Protein AF-A0A6B9TCD6-F1 (afdb_monomer_lite)

Foldseek 3Di:
DQDLVLQQVLLVVLPFWKWFWKAFPPPRDIDIDTDQDQQAQNQLVVLVVVLVLVVVLVVVDDAKDDDPPDPFKIWGQKKKKKDFFDVVVDPLLLQLLQDDCDDDPPDPRHHPLVVLLVVLVCVLQNDKWWKKAWWAALVLRIIIIIIIGGPGIFMWGWDQDPLGIFTHGDDQVSCVSQLNHPVLVVCCVVPVLVSLCPGNRHNGHDMDMTGFDPQDADRPHRGSSCVSCVLSNHRLCPVPVVLSVPDSGLNPRPDSSSSRSSSRSSSCVVNVHDRIDTDPVVCVVSVVDPDPPPPPPPPVPPSIDTDDMDTVVVVVVVVVVVVVVVCVVVVPDDPPPDDDDDDDD

Sequence (345 aa):
MKNRRHQQRFLDWMRDEQMIVFQDKKTGEKVYSPVCRRGNRQYAMKKARQRDLFLEAFRTKELDRQIGNNPNIRETCALLITVTFDKKKYTMEEAWGMLSSTEIASSDLKTGVLNNLTANLRDIFGPLCKITVKEAQEDGYPAPHLIVLLDNPTTVKLHRGKGGQSWRIFDPHTLRRIGKDPALRRLSRIRHIDAISMNPIWKYGFIDVQGVVKGCRFKNRKDAVSYAYKYLTKSLTDDHCRELEDLDSISECRTKSLRISLWGHLCNKSYGLRDITYGRKVKEFLSMLPAENMDGENTMESRWTFMRTIPSFVYEKIVMWNARKMLRPFRSRPETSDANPSPAF

pLDDT: mean 88.46, std 12.22, range [39.56, 97.75]

Secondary structure (DSSP, 8-state):
---HHHHHHHHHHHH--EEEEEEETTT--EEEEE---TTSHHHHHHHHHHHHHHHHHHHHS--EEE-TT-TTEEEEEEEEEEE---TTT--HHHHHHTT-SSPPTT------HHHHHHHHHHHHHSSEEEEEE--B-TTS-B--EEEEEEEEEEEEEEEEETTEEEEEE--HHHHHHTT-SHHHHHHHHH-HHHHHHT-SS--SS-EEEEE--TT--BTTBSSHHHHHTTTTTS-TTTTTHHHHHT-S-GGG---HHHHHHHHHHHHHHHTT--SEE--HHHHHHTT-SPP-----------SEEEEEEEEHHHHHHHHHHHHHHHHGGGS------PPPPPPP-

Radius of gyration: 27.16 Å; chains: 1; bounding box: 58×68×106 Å

Structure (mmCIF, N/CA/C/O backbone):
data_AF-A0A6B9TCD6-F1
#
_entry.id   AF-A0A6B9TCD6-F1
#
loop_
_atom_site.group_PDB
_atom_site.id
_atom_site.type_symbol
_atom_site.label_atom_id
_atom_site.label_alt_id
_atom_site.label_comp_id
_atom_site.label_asym_id
_atom_site.label_entity_id
_atom_site.label_seq_id
_atom_site.pdbx_PDB_ins_code
_atom_site.Cartn_x
_atom_site.Cartn_y
_atom_site.Cartn_z
_atom_site.occupancy
_atom_site.B_iso_or_equiv
_atom_site.auth_seq_id
_atom_site.auth_comp_id
_atom_site.auth_asym_id
_atom_site.auth_atom_id
_atom_site.pdbx_PDB_model_num
ATOM 1 N N . MET A 1 1 ? -20.614 1.688 -3.165 1.00 76.56 1 MET A N 1
ATOM 2 C CA . MET A 1 1 ? -19.621 2.482 -2.401 1.00 76.56 1 MET A CA 1
ATOM 3 C C . MET A 1 1 ? -19.885 3.986 -2.443 1.00 76.56 1 MET A C 1
ATOM 5 O O . MET A 1 1 ? -19.721 4.640 -1.419 1.00 76.56 1 MET A O 1
ATOM 9 N N . LYS A 1 2 ? -20.368 4.552 -3.559 1.00 77.44 2 LYS A N 1
ATOM 10 C CA . LYS A 1 2 ? -20.834 5.961 -3.596 1.00 77.44 2 LYS A CA 1
ATOM 11 C C . LYS A 1 2 ? -22.167 6.228 -2.876 1.00 77.44 2 LYS A C 1
ATOM 13 O O . LYS A 1 2 ? -22.535 7.375 -2.674 1.00 77.44 2 LYS A O 1
ATOM 18 N N . ASN A 1 3 ? -22.884 5.178 -2.475 1.00 85.50 3 ASN A N 1
ATOM 19 C CA . ASN A 1 3 ? -24.132 5.293 -1.726 1.00 85.50 3 ASN A CA 1
ATOM 20 C C . ASN A 1 3 ? -23.900 5.980 -0.364 1.00 85.50 3 ASN A C 1
ATOM 22 O O . ASN A 1 3 ? -23.137 5.470 0.461 1.00 85.50 3 ASN A O 1
ATOM 26 N N . ARG A 1 4 ? -24.592 7.103 -0.128 1.00 86.56 4 ARG A N 1
ATOM 27 C CA . ARG A 1 4 ? -24.461 7.916 1.093 1.00 86.56 4 ARG A CA 1
ATOM 28 C C . ARG A 1 4 ? -24.784 7.127 2.361 1.00 86.56 4 ARG A C 1
ATOM 30 O O . ARG A 1 4 ? -24.026 7.194 3.315 1.00 86.56 4 ARG A O 1
ATOM 37 N N . ARG A 1 5 ? -25.826 6.288 2.354 1.00 87.94 5 ARG A N 1
ATOM 38 C CA . ARG A 1 5 ? -26.205 5.459 3.514 1.00 87.94 5 ARG A CA 1
ATOM 39 C C . ARG A 1 5 ? -25.105 4.470 3.906 1.00 87.94 5 ARG A C 1
ATOM 41 O O . ARG A 1 5 ? -24.895 4.222 5.089 1.00 87.94 5 ARG A O 1
ATOM 48 N N . HIS A 1 6 ? -24.398 3.900 2.927 1.00 88.81 6 HIS A N 1
ATOM 49 C CA . HIS A 1 6 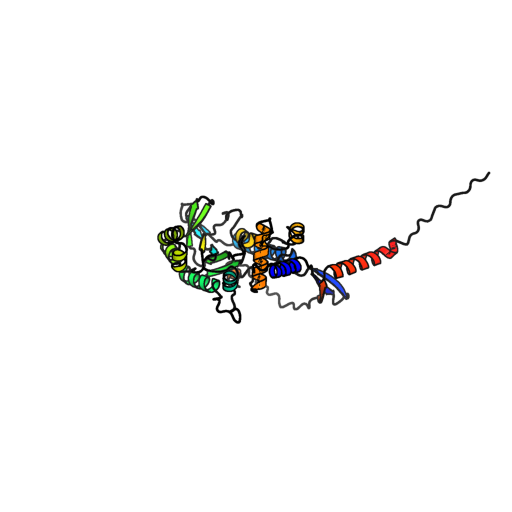? -23.266 3.002 3.196 1.00 88.81 6 HIS A CA 1
ATOM 50 C C . HIS A 1 6 ? -22.082 3.746 3.817 1.00 88.81 6 HIS A C 1
ATOM 52 O O . HIS A 1 6 ? -21.472 3.254 4.762 1.00 88.81 6 HIS A O 1
ATOM 58 N N . GLN A 1 7 ? -21.785 4.946 3.312 1.00 91.62 7 GLN A N 1
ATOM 59 C CA . GLN A 1 7 ? -20.744 5.804 3.880 1.00 91.62 7 GLN A CA 1
ATOM 60 C C . GLN A 1 7 ? -21.107 6.255 5.295 1.00 91.62 7 GLN A C 1
ATOM 62 O O . GLN A 1 7 ? -20.276 6.112 6.185 1.00 91.62 7 GLN A O 1
ATOM 67 N N . GLN A 1 8 ? -22.350 6.685 5.524 1.00 90.44 8 GLN A N 1
ATOM 68 C CA . GLN A 1 8 ? -22.840 7.085 6.841 1.00 90.44 8 GLN A CA 1
ATOM 69 C C . GLN A 1 8 ? -22.665 5.964 7.866 1.00 90.44 8 GLN A C 1
ATOM 71 O O . GLN A 1 8 ? -22.033 6.164 8.893 1.00 90.44 8 GLN A O 1
ATOM 76 N N . ARG A 1 9 ? -23.105 4.741 7.539 1.00 90.06 9 ARG A N 1
ATOM 77 C CA . ARG A 1 9 ? -22.919 3.570 8.415 1.00 90.06 9 ARG A CA 1
ATOM 78 C C . ARG A 1 9 ? -21.455 3.322 8.774 1.00 90.06 9 ARG A C 1
ATOM 80 O O . ARG A 1 9 ? -21.158 2.856 9.870 1.00 90.06 9 ARG A O 1
ATOM 87 N N . PHE A 1 10 ? -20.538 3.582 7.846 1.00 90.62 10 PHE A N 1
ATOM 88 C CA . PHE A 1 10 ? -19.110 3.470 8.115 1.00 90.62 10 PHE A CA 1
ATOM 89 C C . PHE A 1 10 ? -18.592 4.603 9.005 1.00 90.62 10 PHE A C 1
ATOM 91 O O . PHE A 1 10 ? -17.805 4.323 9.905 1.00 90.62 10 PHE A O 1
ATOM 98 N N . LEU A 1 11 ? -19.035 5.842 8.788 1.00 90.25 11 LEU A N 1
ATOM 99 C CA . LEU A 1 11 ? -18.683 6.986 9.632 1.00 90.25 11 LEU A CA 1
ATOM 100 C C . LEU A 1 11 ? -19.215 6.804 11.061 1.00 90.25 11 LEU A C 1
ATOM 102 O O . LEU A 1 11 ? -18.453 6.950 12.011 1.00 90.25 11 LEU A O 1
ATOM 106 N N . ASP A 1 12 ? -20.461 6.361 11.220 1.00 88.56 12 ASP A N 1
ATOM 107 C CA . ASP A 1 12 ? -21.045 6.032 12.525 1.00 88.56 12 ASP A CA 1
ATOM 108 C C . ASP A 1 12 ? -20.246 4.918 13.220 1.00 88.56 12 ASP A C 1
ATOM 110 O O . ASP A 1 12 ? -19.895 5.026 14.393 1.00 88.56 12 ASP A O 1
ATOM 114 N N . TRP A 1 13 ? -19.860 3.875 12.474 1.00 87.00 13 TRP A N 1
ATOM 115 C CA . TRP A 1 13 ? -18.997 2.808 12.989 1.00 87.00 13 TRP A CA 1
ATOM 116 C C . TRP A 1 13 ? -17.604 3.306 13.412 1.00 87.00 13 TRP A C 1
ATOM 118 O O . TRP A 1 13 ? -17.028 2.779 14.366 1.00 87.00 13 TRP A O 1
ATOM 128 N N . MET A 1 14 ? -17.044 4.293 12.706 1.00 85.00 14 MET A N 1
ATOM 129 C CA . MET A 1 14 ? -15.764 4.914 13.059 1.00 85.00 14 MET A CA 1
ATOM 130 C C . MET A 1 14 ? -15.859 5.719 14.361 1.00 85.00 14 MET A C 1
ATOM 132 O O . MET A 1 14 ? -14.909 5.688 15.142 1.00 85.00 14 MET A O 1
ATOM 136 N N . ARG A 1 15 ? -16.991 6.399 14.592 1.00 82.56 15 ARG A N 1
ATOM 137 C CA . ARG A 1 15 ? -17.260 7.235 15.777 1.00 82.56 15 ARG A CA 1
ATOM 138 C C . ARG A 1 15 ? -17.589 6.421 17.033 1.00 82.56 15 ARG A C 1
ATOM 140 O O . ARG A 1 15 ? -17.242 6.836 18.130 1.00 82.56 15 ARG A O 1
ATOM 147 N N . ASP A 1 16 ? -18.243 5.268 16.891 1.00 84.06 16 ASP A N 1
ATOM 148 C CA . ASP A 1 16 ? -18.684 4.445 18.028 1.00 84.06 16 ASP A CA 1
ATOM 149 C C . ASP A 1 16 ? -17.505 3.792 18.761 1.00 84.06 16 ASP A C 1
ATOM 151 O O . ASP A 1 16 ? -17.149 2.672 18.423 1.00 84.06 16 ASP A O 1
ATOM 155 N N . GLU A 1 17 ? -16.846 4.431 19.726 1.00 83.06 17 GLU A N 1
ATOM 156 C CA . GLU A 1 17 ? -15.747 3.807 20.478 1.00 83.06 17 GLU A CA 1
ATOM 157 C C . GLU A 1 17 ? -16.196 2.640 21.375 1.00 83.06 17 GLU A C 1
ATOM 159 O O . GLU A 1 17 ? -17.211 2.688 22.070 1.00 83.06 17 GLU A O 1
ATOM 164 N N . GLN A 1 18 ? -15.396 1.569 21.391 1.00 89.25 18 GLN A N 1
ATOM 165 C CA . GLN A 1 18 ? -15.683 0.342 22.135 1.00 89.25 18 GLN A CA 1
ATOM 166 C C . GLN A 1 18 ? -14.486 -0.071 22.991 1.00 89.25 18 GLN A C 1
ATOM 168 O O . GLN A 1 18 ? -13.332 0.048 22.570 1.00 89.25 18 GLN A O 1
ATOM 173 N N . MET A 1 19 ? -14.774 -0.629 24.166 1.00 91.06 19 MET A N 1
ATOM 174 C CA . MET A 1 19 ? -13.804 -1.060 25.168 1.00 91.06 19 MET A CA 1
ATOM 175 C C . MET A 1 19 ? -13.905 -2.568 25.399 1.00 91.06 19 MET A C 1
ATOM 177 O O . MET A 1 19 ? -14.988 -3.117 25.588 1.00 91.06 19 MET A O 1
ATOM 181 N N . ILE A 1 20 ? -12.766 -3.247 25.418 1.00 92.69 20 ILE A N 1
ATOM 182 C CA . ILE A 1 20 ? -12.625 -4.634 25.850 1.00 92.69 20 ILE A CA 1
ATOM 183 C C . ILE A 1 20 ? -12.428 -4.650 27.359 1.00 92.69 20 ILE A C 1
ATOM 185 O O . ILE A 1 20 ? -11.579 -3.926 27.879 1.00 92.69 20 ILE A O 1
ATOM 189 N N . VAL A 1 21 ? -13.189 -5.497 28.045 1.00 94.88 21 VAL A N 1
ATOM 190 C CA . VAL A 1 21 ? -13.056 -5.733 29.481 1.00 94.88 21 VAL A CA 1
ATOM 191 C C . VAL A 1 21 ? -12.284 -7.026 29.696 1.00 94.88 21 VAL A C 1
ATOM 193 O O . VAL A 1 21 ? -12.733 -8.098 29.280 1.00 94.88 21 VAL A O 1
ATOM 196 N N . PHE A 1 22 ? -11.149 -6.925 30.377 1.00 94.75 22 PHE A N 1
ATOM 197 C CA . PHE A 1 22 ? -10.405 -8.068 30.888 1.00 94.75 22 PHE A CA 1
ATOM 198 C C . PHE A 1 22 ? -10.548 -8.140 32.401 1.00 94.75 22 PHE A C 1
ATOM 200 O O . PHE A 1 22 ? -10.654 -7.108 33.063 1.00 94.75 22 PHE A O 1
ATOM 207 N N . GLN A 1 23 ? -10.538 -9.353 32.939 1.00 95.62 23 GLN A N 1
ATOM 208 C CA . GLN A 1 23 ? -10.516 -9.594 34.374 1.00 95.62 23 GLN A CA 1
ATOM 209 C C . GLN A 1 23 ? -9.270 -10.389 34.756 1.00 95.62 23 GLN A C 1
ATOM 211 O O . GLN A 1 23 ? -8.921 -11.361 34.085 1.00 95.62 23 GLN A O 1
ATOM 216 N N . ASP A 1 24 ? -8.595 -9.958 35.814 1.00 93.81 24 ASP A N 1
ATOM 217 C CA . ASP A 1 24 ? -7.486 -10.681 36.422 1.00 93.81 24 ASP A CA 1
ATOM 218 C C . ASP A 1 24 ? -8.021 -11.951 37.095 1.00 93.81 24 ASP A C 1
ATOM 220 O O . ASP A 1 24 ? -8.918 -11.878 37.939 1.00 93.81 24 ASP A O 1
ATOM 224 N N . LYS A 1 25 ? -7.473 -13.117 36.738 1.00 92.62 25 LYS A N 1
ATOM 225 C CA . LYS A 1 25 ? -7.887 -14.406 37.312 1.00 92.62 25 LYS A CA 1
ATOM 226 C C . LYS A 1 25 ? -7.623 -14.516 38.820 1.00 92.62 25 LYS A C 1
ATOM 228 O O . LYS A 1 25 ? -8.325 -15.262 39.491 1.00 92.62 25 LYS A O 1
ATOM 233 N N . LYS A 1 26 ? -6.607 -13.823 39.346 1.00 91.88 26 LYS A N 1
ATOM 234 C CA . LYS A 1 26 ? -6.187 -13.899 40.754 1.00 91.88 26 LYS A CA 1
ATOM 235 C C . LYS A 1 26 ? -6.876 -12.851 41.617 1.00 91.88 26 LYS A C 1
ATOM 237 O O . LYS A 1 26 ? -7.373 -13.177 42.687 1.00 91.88 26 LYS A O 1
ATOM 242 N N . THR A 1 27 ? -6.881 -11.595 41.178 1.00 93.19 27 THR A N 1
ATOM 243 C CA . THR A 1 27 ? -7.401 -10.481 41.995 1.00 93.19 27 THR A CA 1
ATOM 244 C C . THR A 1 27 ? -8.871 -10.175 41.718 1.00 93.19 27 THR A C 1
ATOM 246 O O . THR A 1 27 ? -9.512 -9.472 42.496 1.00 93.19 27 THR A O 1
ATOM 249 N N . GLY A 1 28 ? -9.411 -10.651 40.591 1.00 91.06 28 GLY A N 1
ATOM 250 C CA . GLY A 1 28 ? -10.737 -10.273 40.110 1.00 91.06 28 GLY A CA 1
ATOM 251 C C . GLY A 1 28 ? -10.822 -8.833 39.587 1.00 91.06 28 GLY A C 1
ATOM 252 O O . GLY A 1 28 ? -11.913 -8.405 39.192 1.00 91.06 28 GLY A O 1
ATOM 253 N N . GLU A 1 29 ? -9.707 -8.093 39.561 1.00 92.25 29 GLU A N 1
ATOM 254 C CA . GLU A 1 29 ? -9.631 -6.716 39.071 1.00 92.25 29 GLU A CA 1
ATOM 255 C C . GLU A 1 29 ? -9.988 -6.642 37.585 1.00 92.25 29 GLU A C 1
ATOM 257 O O . GLU A 1 29 ? -9.611 -7.506 36.793 1.00 92.25 29 GLU A O 1
ATOM 262 N N . LYS A 1 30 ? -10.722 -5.596 37.193 1.00 93.00 30 LYS A N 1
ATOM 263 C CA . LYS A 1 30 ? -11.129 -5.375 35.804 1.00 93.00 30 LYS A CA 1
ATOM 264 C C . LYS A 1 30 ? -10.304 -4.265 35.176 1.00 93.00 30 LYS A C 1
ATOM 266 O O . LYS A 1 30 ? -10.301 -3.147 35.684 1.00 93.00 30 LYS A O 1
ATOM 271 N N . VAL A 1 31 ? -9.710 -4.550 34.022 1.00 92.81 31 VAL A N 1
ATOM 272 C CA . VAL A 1 31 ? -9.022 -3.559 33.189 1.00 92.81 31 VAL A CA 1
ATOM 273 C C . VAL A 1 31 ? -9.745 -3.383 31.862 1.00 92.81 31 VAL A C 1
ATOM 275 O O . VAL A 1 31 ? -10.346 -4.314 31.320 1.00 92.81 31 VAL A O 1
ATOM 278 N N . TYR A 1 32 ? -9.692 -2.161 31.342 1.00 92.19 32 TYR A N 1
ATOM 279 C CA . TYR A 1 32 ? -10.407 -1.754 30.141 1.00 92.19 32 TYR A CA 1
ATOM 280 C C . TYR A 1 32 ? -9.398 -1.333 29.081 1.00 92.19 32 TYR A C 1
ATOM 282 O O . TYR A 1 32 ? -8.486 -0.556 29.356 1.00 92.19 32 TYR A O 1
ATOM 290 N N . SER A 1 33 ? -9.556 -1.843 27.865 1.00 89.56 33 SER A N 1
ATOM 291 C CA . SER A 1 33 ? -8.667 -1.526 26.749 1.00 89.56 33 SER A CA 1
ATOM 292 C C . SER A 1 33 ? -9.481 -1.177 25.508 1.00 89.56 33 SER A C 1
ATOM 294 O O . SER A 1 33 ? -10.371 -1.950 25.153 1.00 89.56 33 SER A O 1
ATOM 296 N N . PRO A 1 34 ? -9.212 -0.059 24.816 1.00 87.31 34 PRO A N 1
ATOM 297 C CA . PRO A 1 34 ? -9.937 0.262 23.593 1.00 87.31 34 PRO A CA 1
ATOM 298 C C . PRO A 1 34 ? -9.749 -0.816 22.519 1.00 87.31 34 PRO A C 1
ATOM 300 O O . PRO A 1 34 ? -8.637 -1.305 22.288 1.00 87.31 34 PRO A O 1
ATOM 303 N N . VAL A 1 35 ? -10.828 -1.175 21.821 1.00 87.25 35 VAL A N 1
ATOM 304 C CA . VAL A 1 35 ? -10.779 -2.165 20.736 1.00 87.25 35 VAL A CA 1
ATOM 305 C C . VAL A 1 35 ? -9.883 -1.637 19.611 1.00 87.25 35 VAL A C 1
ATOM 307 O O . VAL A 1 35 ? -10.058 -0.523 19.127 1.00 87.25 35 VAL A O 1
ATOM 310 N N . CYS A 1 36 ? -8.942 -2.449 19.125 1.00 84.56 36 CYS A N 1
ATOM 311 C CA . CYS A 1 36 ? -8.137 -2.108 17.950 1.00 84.56 36 CYS A CA 1
ATOM 312 C C . CYS A 1 36 ? -8.990 -2.217 16.674 1.00 84.56 36 CYS A C 1
ATOM 314 O O . CYS A 1 36 ? -9.249 -3.323 16.194 1.00 84.56 36 CYS A O 1
ATOM 316 N N . ARG A 1 37 ? -9.425 -1.083 16.109 1.00 86.00 37 ARG A N 1
ATOM 317 C CA . ARG A 1 37 ? -10.286 -1.035 14.914 1.00 86.00 37 ARG A CA 1
ATOM 318 C C . ARG A 1 37 ? -9.663 -0.181 13.827 1.00 86.00 37 ARG A C 1
ATOM 320 O O . ARG A 1 37 ? -8.983 0.796 14.100 1.00 86.00 37 ARG A O 1
ATOM 327 N N . ARG A 1 38 ? -9.892 -0.558 12.570 1.00 83.94 38 ARG A N 1
ATOM 328 C CA . ARG A 1 38 ? -9.328 0.144 11.407 1.00 83.94 38 ARG A CA 1
ATOM 329 C C . ARG A 1 38 ? -9.596 1.644 11.503 1.00 83.94 38 ARG A C 1
ATOM 331 O O . ARG A 1 38 ? -10.734 2.036 11.704 1.00 83.94 38 ARG A O 1
ATOM 338 N N . GLY A 1 39 ? -8.538 2.434 11.355 1.00 81.19 39 GLY A N 1
ATOM 339 C CA . GLY A 1 39 ? -8.596 3.891 11.392 1.00 81.19 39 GLY A CA 1
ATOM 340 C C . GLY A 1 39 ? -8.574 4.527 12.787 1.00 81.19 39 GLY A C 1
ATOM 341 O O . GLY A 1 39 ? -8.417 5.738 12.847 1.00 81.19 39 GLY A O 1
ATOM 342 N N . ASN A 1 40 ? -8.662 3.774 13.890 1.00 86.44 40 ASN A N 1
ATOM 343 C CA . ASN A 1 40 ? -8.483 4.349 15.230 1.00 86.44 40 ASN A CA 1
ATOM 344 C C . ASN A 1 40 ? -7.010 4.395 15.668 1.00 86.44 40 ASN A C 1
ATOM 346 O O . ASN A 1 40 ? -6.126 3.809 15.027 1.00 86.44 40 ASN A O 1
ATOM 350 N N . ARG A 1 41 ? -6.742 5.053 16.800 1.00 86.12 41 ARG A N 1
ATOM 351 C CA . ARG A 1 41 ? -5.390 5.221 17.349 1.00 86.12 41 ARG A CA 1
ATOM 352 C C . ARG A 1 41 ? -4.645 3.905 17.545 1.00 86.12 41 ARG A C 1
ATOM 354 O O . ARG A 1 41 ? -3.495 3.772 17.130 1.00 86.12 41 ARG A O 1
ATOM 361 N N . GLN A 1 42 ? -5.279 2.910 18.165 1.00 87.94 42 GLN A N 1
ATOM 362 C CA . GLN A 1 42 ? -4.645 1.626 18.484 1.00 87.94 42 GLN A CA 1
ATOM 363 C C . GLN A 1 42 ? -4.239 0.895 17.201 1.00 87.94 42 GLN A C 1
ATOM 365 O O . GLN A 1 42 ? -3.175 0.271 17.138 1.00 87.94 42 GLN A O 1
ATOM 370 N N . TYR A 1 43 ? -5.064 0.996 16.157 1.00 89.88 43 TYR A N 1
ATOM 371 C CA . TYR A 1 43 ? -4.739 0.492 14.831 1.00 89.88 43 TYR A CA 1
ATOM 372 C C . TYR A 1 43 ? -3.565 1.244 14.206 1.00 89.88 43 TYR A C 1
ATOM 374 O O . TYR A 1 43 ? -2.589 0.607 13.803 1.00 89.88 43 TYR A O 1
ATOM 382 N N . ALA A 1 44 ? -3.616 2.578 14.185 1.00 89.31 44 ALA A N 1
ATOM 383 C CA . ALA A 1 44 ? -2.554 3.421 13.645 1.00 89.31 44 ALA A CA 1
ATOM 384 C C . ALA A 1 44 ? -1.203 3.148 14.332 1.00 89.31 44 ALA A C 1
ATOM 386 O O . ALA A 1 44 ? -0.199 2.935 13.653 1.00 89.31 44 ALA A O 1
ATOM 387 N N . MET A 1 45 ? -1.183 3.020 15.663 1.00 89.81 45 MET A N 1
ATOM 388 C CA . MET A 1 45 ? 0.009 2.655 16.440 1.00 89.81 45 MET A CA 1
ATOM 389 C C . MET A 1 45 ? 0.526 1.251 16.104 1.00 89.81 45 MET A C 1
ATOM 391 O O . MET A 1 45 ? 1.735 1.040 15.994 1.00 89.81 45 MET A O 1
ATOM 395 N N . LYS A 1 46 ? -0.362 0.264 15.920 1.00 90.56 46 LYS A N 1
ATOM 396 C CA . LYS A 1 46 ? 0.036 -1.085 15.479 1.00 90.56 46 LYS A CA 1
ATOM 397 C C . LYS A 1 46 ? 0.670 -1.043 14.085 1.00 90.56 46 LYS A C 1
ATOM 399 O O . LYS A 1 46 ? 1.656 -1.739 13.844 1.00 90.56 46 LYS A O 1
ATOM 404 N N . LYS A 1 47 ? 0.139 -0.217 13.180 1.00 91.50 47 LYS A N 1
ATOM 405 C CA . LYS A 1 47 ? 0.699 -0.017 11.836 1.00 91.50 47 LYS A CA 1
ATOM 406 C C . LYS A 1 47 ? 2.005 0.766 11.841 1.00 91.50 47 LYS A C 1
ATOM 408 O O . LYS A 1 47 ? 2.893 0.415 11.072 1.00 91.50 47 LYS A O 1
ATOM 413 N N . ALA A 1 48 ? 2.152 1.753 12.720 1.00 91.38 48 ALA A N 1
ATOM 414 C CA . ALA A 1 48 ? 3.402 2.477 12.918 1.00 91.38 48 ALA A CA 1
ATOM 415 C C . ALA A 1 48 ? 4.509 1.533 13.404 1.00 91.38 48 ALA A C 1
ATOM 417 O O . ALA A 1 48 ? 5.533 1.431 12.743 1.00 91.38 48 ALA A O 1
ATOM 418 N N . ARG A 1 49 ? 4.251 0.723 14.443 1.00 91.88 49 ARG A N 1
ATOM 419 C CA . ARG A 1 49 ? 5.203 -0.304 14.909 1.00 91.88 49 ARG A CA 1
ATOM 420 C C . ARG A 1 49 ? 5.597 -1.281 13.802 1.00 91.88 49 ARG A C 1
ATOM 422 O O . ARG A 1 49 ? 6.771 -1.576 13.624 1.00 91.88 49 ARG A O 1
ATOM 429 N N . GLN A 1 50 ? 4.623 -1.755 13.022 1.00 91.25 50 GLN A N 1
ATOM 430 C CA . GLN A 1 50 ? 4.883 -2.626 11.873 1.00 91.25 50 GLN A CA 1
ATOM 431 C C . GLN A 1 50 ? 5.772 -1.947 10.818 1.00 91.25 50 GLN A C 1
ATOM 433 O O . GLN A 1 50 ? 6.715 -2.568 10.338 1.00 91.25 50 GLN A O 1
ATOM 438 N N . ARG A 1 51 ? 5.493 -0.685 10.470 1.00 92.75 51 ARG A N 1
ATOM 439 C CA . ARG A 1 51 ? 6.322 0.120 9.560 1.00 92.75 51 ARG A CA 1
ATOM 440 C C . ARG A 1 51 ? 7.743 0.270 10.094 1.00 92.75 51 ARG A C 1
ATOM 442 O O . ARG A 1 51 ? 8.678 0.099 9.325 1.00 92.75 51 ARG A O 1
ATOM 449 N N . ASP A 1 52 ? 7.896 0.594 11.372 1.00 92.38 52 ASP A N 1
ATOM 450 C CA . ASP A 1 52 ? 9.198 0.878 11.977 1.00 92.38 52 ASP A CA 1
ATOM 451 C C . ASP A 1 52 ? 10.082 -0.373 12.003 1.00 92.38 52 ASP A C 1
ATOM 453 O O . ASP A 1 52 ? 11.246 -0.295 11.624 1.00 92.38 52 ASP A O 1
ATOM 457 N N . LEU A 1 53 ? 9.502 -1.545 12.291 1.00 91.12 53 LEU A N 1
ATOM 458 C CA . LEU A 1 53 ? 10.191 -2.834 12.150 1.00 91.12 53 LEU A CA 1
ATOM 459 C C . LEU A 1 53 ? 10.674 -3.081 10.714 1.00 91.12 53 LEU A C 1
ATOM 461 O O . LEU A 1 53 ? 11.797 -3.532 10.506 1.00 91.12 53 LEU A O 1
ATOM 465 N N . PHE A 1 54 ? 9.844 -2.777 9.710 1.00 91.00 54 PHE A N 1
ATOM 466 C CA . PHE A 1 54 ? 10.259 -2.895 8.312 1.00 91.00 54 PHE A CA 1
ATOM 467 C C . PHE A 1 54 ? 11.349 -1.902 7.941 1.00 91.00 54 PHE A C 1
ATOM 469 O O . PHE A 1 54 ? 12.283 -2.272 7.244 1.00 91.00 54 PHE A O 1
ATOM 476 N N . LEU A 1 55 ? 11.228 -0.649 8.373 1.00 91.62 55 LEU A N 1
ATOM 477 C CA . LEU A 1 55 ? 12.227 0.378 8.105 1.00 91.62 55 LEU A CA 1
ATOM 478 C C . LEU A 1 55 ? 13.584 -0.021 8.664 1.00 91.62 55 LEU A C 1
ATOM 480 O O . LEU A 1 55 ? 14.584 0.134 7.969 1.00 91.62 55 LEU A O 1
ATOM 484 N N . GLU A 1 56 ? 13.608 -0.557 9.879 1.00 92.00 56 GLU A N 1
ATOM 485 C CA . GLU A 1 56 ? 14.843 -1.014 10.497 1.00 92.00 56 GLU A CA 1
ATOM 486 C C . GLU A 1 56 ? 15.460 -2.176 9.716 1.00 92.00 56 GLU A C 1
ATOM 488 O O . GLU A 1 56 ? 16.613 -2.103 9.302 1.00 92.00 56 GLU A O 1
ATOM 493 N N . ALA A 1 57 ? 14.660 -3.180 9.361 1.00 91.06 57 ALA A N 1
ATOM 494 C CA . ALA A 1 57 ? 15.139 -4.307 8.567 1.00 91.06 57 ALA A CA 1
ATOM 495 C C . ALA A 1 57 ? 15.604 -3.905 7.146 1.00 91.06 57 ALA A C 1
ATOM 497 O O . ALA A 1 57 ? 16.579 -4.432 6.615 1.00 91.06 57 ALA A O 1
ATOM 498 N N . PHE A 1 58 ? 14.947 -2.921 6.522 1.00 91.06 58 PHE A N 1
ATOM 499 C CA . PHE A 1 58 ? 15.387 -2.336 5.249 1.00 91.06 58 PHE A CA 1
ATOM 500 C C . PHE A 1 58 ? 16.709 -1.564 5.382 1.00 91.06 58 PHE A C 1
ATOM 502 O O . PHE A 1 58 ? 17.481 -1.487 4.424 1.00 91.06 58 PHE A O 1
ATOM 509 N N . ARG A 1 59 ? 16.966 -0.945 6.540 1.00 88.50 59 ARG A N 1
ATOM 510 C CA . ARG A 1 59 ? 18.209 -0.207 6.802 1.00 88.50 59 ARG A CA 1
ATOM 511 C C . ARG A 1 59 ? 19.386 -1.135 7.036 1.00 88.50 59 ARG A C 1
ATOM 513 O O . ARG A 1 59 ? 20.476 -0.794 6.584 1.00 88.50 59 ARG A O 1
ATOM 520 N N . THR A 1 60 ? 19.186 -2.274 7.684 1.00 89.56 60 THR A N 1
ATOM 521 C CA . THR A 1 60 ? 20.268 -3.227 7.963 1.00 89.56 60 THR A CA 1
ATOM 522 C C . THR A 1 60 ? 20.646 -4.053 6.735 1.00 89.56 60 THR A C 1
ATOM 524 O O . THR A 1 60 ? 21.819 -4.349 6.536 1.00 89.56 60 THR A O 1
ATOM 527 N N . LYS A 1 61 ? 19.688 -4.368 5.853 1.00 91.00 61 LYS A N 1
ATOM 528 C CA . LYS A 1 61 ? 19.954 -5.130 4.624 1.00 91.00 61 LYS A CA 1
ATOM 529 C C . LYS A 1 61 ? 20.674 -4.286 3.562 1.00 91.00 61 LYS A C 1
ATOM 531 O O . LYS A 1 61 ? 20.313 -3.129 3.314 1.00 91.00 61 LYS A O 1
ATOM 536 N N . GLU A 1 62 ? 21.658 -4.867 2.882 1.00 91.94 62 GLU A N 1
ATOM 537 C CA . GLU A 1 62 ? 22.181 -4.321 1.627 1.00 91.94 62 GLU A CA 1
ATOM 538 C C . GLU A 1 62 ? 21.165 -4.597 0.510 1.00 91.94 62 GLU A C 1
ATOM 540 O O . GLU A 1 62 ? 20.920 -5.743 0.142 1.00 91.94 62 GLU A O 1
ATOM 545 N N . LEU A 1 63 ? 20.498 -3.542 0.036 1.00 93.19 63 LEU A N 1
ATOM 546 C CA . LEU A 1 63 ? 19.424 -3.643 -0.960 1.00 93.19 63 LEU A CA 1
ATOM 547 C C . LEU A 1 63 ? 19.795 -3.026 -2.300 1.00 93.19 63 LEU A C 1
ATOM 549 O O . LEU A 1 63 ? 19.059 -3.204 -3.266 1.00 93.19 63 LEU A O 1
ATOM 553 N N . ASP A 1 64 ? 20.888 -2.277 -2.365 1.00 95.50 64 ASP A N 1
ATOM 554 C CA . ASP A 1 64 ? 21.326 -1.630 -3.584 1.00 95.50 64 ASP A CA 1
ATOM 555 C C . ASP A 1 64 ? 22.823 -1.331 -3.550 1.00 95.50 64 ASP A C 1
ATOM 557 O O . ASP A 1 64 ? 23.381 -1.020 -2.498 1.00 95.50 64 ASP A O 1
ATOM 561 N N . ARG A 1 65 ? 23.451 -1.378 -4.724 1.00 94.94 65 ARG A N 1
ATOM 562 C CA . ARG A 1 65 ? 24.878 -1.108 -4.914 1.00 94.94 65 ARG A CA 1
ATOM 563 C C . ARG A 1 65 ? 25.113 -0.274 -6.162 1.00 94.94 65 ARG A C 1
ATOM 565 O O . ARG A 1 65 ? 24.350 -0.336 -7.127 1.00 94.94 65 ARG A O 1
ATOM 572 N N . GLN A 1 66 ? 26.160 0.539 -6.142 1.00 93.31 66 GLN A N 1
ATOM 573 C CA . GLN A 1 66 ? 26.556 1.322 -7.308 1.00 93.31 66 GLN A CA 1
ATOM 574 C C . GLN A 1 66 ? 27.225 0.425 -8.354 1.00 93.31 66 GLN A C 1
ATOM 576 O O . GLN A 1 66 ? 27.982 -0.474 -7.999 1.00 93.31 66 GLN A O 1
ATOM 581 N N . ILE A 1 67 ? 26.959 0.684 -9.637 1.00 92.69 67 ILE A N 1
ATOM 582 C CA . ILE A 1 67 ? 27.631 -0.014 -10.739 1.00 92.69 67 ILE A CA 1
ATOM 583 C C . ILE A 1 67 ? 28.760 0.874 -11.267 1.00 92.69 67 ILE A C 1
ATOM 585 O O . ILE A 1 67 ? 28.512 1.918 -11.879 1.00 92.69 67 ILE A O 1
ATOM 589 N N . GLY A 1 68 ? 30.003 0.452 -11.029 1.00 89.44 68 GLY A N 1
ATOM 590 C CA . GLY A 1 68 ? 31.200 1.199 -11.416 1.00 89.44 68 GLY A CA 1
ATOM 591 C C . GLY A 1 68 ? 31.224 2.620 -10.841 1.00 89.44 68 GLY A C 1
ATOM 592 O O . GLY A 1 68 ? 30.691 2.892 -9.766 1.00 89.44 68 GLY A O 1
ATOM 593 N N . ASN A 1 69 ? 31.799 3.561 -11.589 1.00 89.31 69 ASN A N 1
ATOM 594 C CA . ASN A 1 69 ? 31.982 4.944 -11.130 1.00 89.31 69 ASN A CA 1
ATOM 595 C C . ASN A 1 69 ? 30.796 5.873 -11.449 1.00 89.31 69 ASN A C 1
ATOM 597 O O . ASN A 1 69 ? 30.877 7.070 -11.185 1.00 89.31 69 ASN A O 1
ATOM 601 N N . ASN A 1 70 ? 29.696 5.367 -12.023 1.00 90.62 70 ASN A N 1
ATOM 602 C CA . ASN A 1 70 ? 28.556 6.208 -12.389 1.00 90.62 70 ASN A CA 1
ATOM 603 C C . ASN A 1 70 ? 27.528 6.281 -11.246 1.00 90.62 70 ASN A C 1
ATOM 605 O O . ASN A 1 70 ? 26.752 5.338 -11.070 1.00 90.62 70 ASN A O 1
ATOM 609 N N . PRO A 1 71 ? 27.410 7.414 -10.527 1.00 88.88 71 PRO A N 1
ATOM 610 C CA . PRO A 1 71 ? 26.474 7.534 -9.411 1.00 88.88 71 PRO A CA 1
ATOM 611 C C . PRO A 1 71 ? 25.007 7.514 -9.856 1.00 88.88 71 PRO A C 1
ATOM 613 O O . PRO A 1 71 ? 24.119 7.402 -9.019 1.00 88.88 71 PRO A O 1
ATOM 616 N N . ASN A 1 72 ? 24.723 7.629 -11.159 1.00 94.50 72 ASN A N 1
ATOM 617 C CA . ASN A 1 72 ? 23.368 7.607 -11.704 1.00 94.50 72 ASN A CA 1
ATOM 618 C C . ASN A 1 72 ? 22.894 6.202 -12.089 1.00 94.50 72 ASN A C 1
ATOM 620 O O . ASN A 1 72 ? 21.778 6.083 -12.594 1.00 94.50 72 ASN A O 1
ATOM 624 N N . ILE A 1 73 ? 23.712 5.162 -11.906 1.00 96.19 73 ILE A N 1
ATOM 625 C CA . ILE A 1 73 ? 23.358 3.776 -12.220 1.00 96.19 73 ILE A CA 1
ATOM 626 C C . ILE A 1 73 ? 23.616 2.912 -10.987 1.00 96.19 73 ILE A C 1
ATOM 628 O O . ILE A 1 73 ? 24.702 2.929 -10.408 1.00 96.19 73 ILE A O 1
ATOM 632 N N . ARG A 1 74 ? 22.598 2.159 -10.579 1.00 97.00 74 ARG A N 1
ATOM 633 C CA . ARG A 1 74 ? 22.666 1.258 -9.428 1.00 97.00 74 ARG A CA 1
ATOM 634 C C . ARG A 1 74 ? 21.997 -0.063 -9.754 1.00 97.00 74 ARG A C 1
ATOM 636 O O . ARG A 1 74 ? 21.096 -0.127 -10.586 1.00 97.00 74 ARG A O 1
ATOM 643 N N . GLU A 1 75 ? 22.419 -1.102 -9.069 1.00 97.31 75 GLU A N 1
ATOM 644 C CA . GLU A 1 75 ? 21.674 -2.344 -8.935 1.00 97.31 75 GLU A CA 1
ATOM 645 C C . GLU A 1 75 ? 20.838 -2.274 -7.667 1.00 97.31 75 GLU A C 1
ATOM 647 O O . GLU A 1 75 ? 21.309 -1.766 -6.653 1.00 97.31 75 GLU A O 1
ATOM 652 N N . THR A 1 76 ? 19.596 -2.751 -7.720 1.00 97.38 76 THR A N 1
ATOM 653 C CA . THR A 1 76 ? 18.718 -2.819 -6.548 1.00 97.38 76 THR A CA 1
ATOM 654 C C . THR A 1 76 ? 17.958 -4.135 -6.498 1.00 97.38 76 THR A C 1
ATOM 656 O O . THR A 1 76 ? 17.437 -4.605 -7.511 1.00 97.38 76 THR A O 1
ATOM 659 N N . CYS A 1 77 ? 17.857 -4.696 -5.299 1.00 97.19 77 CYS A N 1
ATOM 660 C CA . CYS A 1 77 ? 17.026 -5.846 -4.962 1.00 97.19 77 CYS A CA 1
ATOM 661 C C . CYS A 1 77 ? 15.620 -5.426 -4.509 1.00 97.19 77 CYS A C 1
ATOM 663 O O . CYS A 1 77 ? 14.859 -6.258 -4.029 1.00 97.19 77 CYS A O 1
ATOM 665 N N . ALA A 1 78 ? 15.253 -4.146 -4.607 1.00 97.56 78 ALA A N 1
ATOM 666 C CA . ALA A 1 78 ? 13.962 -3.657 -4.143 1.00 97.56 78 ALA A CA 1
ATOM 667 C C . ALA A 1 78 ? 13.290 -2.738 -5.172 1.00 97.56 78 ALA A C 1
ATOM 669 O O . ALA A 1 78 ? 13.856 -1.753 -5.645 1.00 97.56 78 ALA A O 1
ATOM 670 N N . LEU A 1 79 ? 12.030 -3.034 -5.489 1.00 97.75 79 LEU A N 1
ATOM 671 C CA . LEU A 1 79 ? 11.186 -2.243 -6.382 1.00 97.75 79 LEU A CA 1
ATOM 672 C C . LEU A 1 79 ? 9.933 -1.769 -5.649 1.00 97.75 79 LEU A C 1
ATOM 674 O O . LEU A 1 79 ? 9.271 -2.545 -4.966 1.00 97.75 79 LEU A O 1
ATOM 678 N N . LEU A 1 80 ? 9.559 -0.507 -5.847 1.00 97.56 80 LEU A N 1
ATOM 679 C CA . LEU A 1 80 ? 8.239 0.006 -5.504 1.00 97.56 80 LEU A CA 1
ATOM 680 C C . LEU A 1 80 ? 7.380 0.029 -6.769 1.00 97.56 80 LEU A C 1
ATOM 682 O O . LEU A 1 80 ? 7.636 0.795 -7.702 1.00 97.56 80 LEU A O 1
ATOM 686 N N . ILE A 1 81 ? 6.338 -0.793 -6.776 1.00 97.75 81 ILE A N 1
ATOM 687 C CA . ILE A 1 81 ? 5.358 -0.883 -7.851 1.00 97.75 81 ILE A CA 1
ATOM 688 C C . ILE A 1 81 ? 4.047 -0.277 -7.366 1.00 97.75 81 ILE A C 1
ATOM 690 O O . ILE A 1 81 ? 3.537 -0.642 -6.313 1.00 97.75 81 ILE A O 1
ATOM 694 N N . THR A 1 82 ? 3.480 0.651 -8.126 1.00 97.00 82 THR A N 1
ATOM 695 C CA . THR A 1 82 ? 2.127 1.167 -7.886 1.00 97.00 82 THR A CA 1
ATOM 696 C C . THR A 1 82 ? 1.244 0.781 -9.051 1.00 97.00 82 THR A C 1
ATOM 698 O O . THR A 1 82 ? 1.609 1.039 -10.194 1.00 97.00 82 THR A O 1
ATOM 701 N N . VAL A 1 83 ? 0.084 0.197 -8.775 1.00 97.56 83 VAL A N 1
ATOM 702 C CA . VAL A 1 83 ? -0.918 -0.087 -9.804 1.00 97.56 83 VAL A CA 1
ATOM 703 C C . VAL A 1 83 ? -2.185 0.715 -9.562 1.00 97.56 83 VAL A C 1
ATOM 705 O O . VAL A 1 83 ? -2.520 1.038 -8.427 1.00 97.56 83 VAL A O 1
ATOM 708 N N . THR A 1 84 ? -2.883 1.055 -10.636 1.00 97.31 84 THR A N 1
ATOM 709 C CA . THR A 1 84 ? -4.189 1.712 -10.607 1.00 97.31 84 THR A CA 1
ATOM 710 C C . THR A 1 84 ? -5.141 0.992 -11.549 1.00 97.31 84 THR A C 1
ATOM 712 O O . THR A 1 84 ? -4.722 0.181 -12.380 1.00 97.31 84 THR A O 1
ATOM 715 N N . PHE A 1 85 ? -6.419 1.336 -11.452 1.00 97.38 85 PHE A N 1
ATOM 716 C CA . PHE A 1 85 ? -7.453 0.872 -12.367 1.00 97.38 85 PHE A CA 1
ATOM 717 C C . PHE A 1 85 ? -7.851 1.993 -13.319 1.00 97.38 85 PHE A C 1
ATOM 719 O O . PHE A 1 85 ? -7.777 3.175 -12.967 1.00 97.38 85 PHE A O 1
ATOM 726 N N . ASP A 1 86 ? -8.214 1.620 -14.538 1.00 96.12 86 ASP A N 1
ATOM 727 C CA . ASP A 1 86 ? -8.767 2.549 -15.506 1.00 96.12 86 ASP A CA 1
ATOM 728 C C . ASP A 1 86 ? -10.232 2.842 -15.188 1.00 96.12 86 ASP A C 1
ATOM 730 O O . ASP A 1 86 ? -11.061 1.938 -15.119 1.00 96.12 86 ASP A O 1
ATOM 734 N N . LYS A 1 87 ? -10.534 4.127 -15.000 1.00 95.06 87 LYS A N 1
ATOM 735 C CA . LYS A 1 87 ? -11.839 4.607 -14.525 1.00 95.06 87 LYS A CA 1
ATOM 736 C C . LYS A 1 87 ? -12.909 4.604 -15.617 1.00 95.06 87 LYS A C 1
ATOM 738 O O . LYS A 1 87 ? -14.074 4.828 -15.309 1.00 95.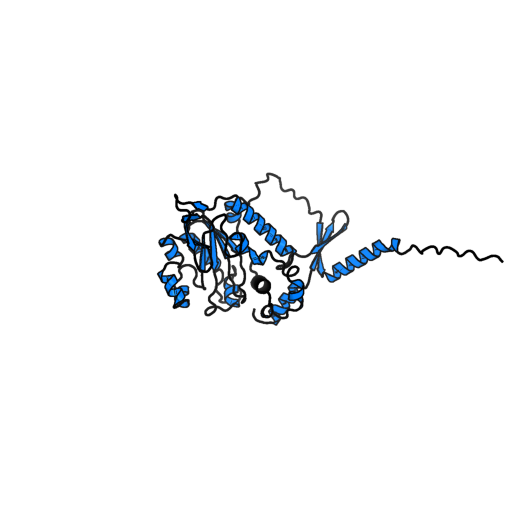06 87 LYS A O 1
ATOM 743 N N . LYS A 1 88 ? -12.518 4.412 -16.884 1.00 94.06 88 LYS A N 1
ATOM 744 C CA . LYS A 1 88 ? -13.457 4.239 -18.001 1.00 94.06 88 LYS A CA 1
ATOM 745 C C . LYS A 1 88 ? -13.861 2.778 -18.163 1.00 94.06 88 LYS A C 1
ATOM 747 O O . LYS A 1 88 ? -14.966 2.510 -18.611 1.00 94.06 88 LYS A O 1
ATOM 752 N N . LYS A 1 89 ? -12.963 1.855 -17.810 1.00 93.56 89 LYS A N 1
ATOM 753 C CA . LYS A 1 89 ? -13.181 0.413 -17.931 1.00 93.56 89 LYS A CA 1
ATOM 754 C C . LYS A 1 89 ? -13.816 -0.224 -16.698 1.00 93.56 89 LYS A C 1
ATOM 756 O O . LYS A 1 89 ? -14.573 -1.172 -16.857 1.00 93.56 89 LYS A O 1
ATOM 761 N N . TYR A 1 90 ? -13.487 0.255 -15.502 1.00 95.38 90 TYR A N 1
ATOM 762 C CA . TYR A 1 90 ? -13.975 -0.326 -14.253 1.00 95.38 90 TYR A CA 1
ATOM 763 C C . TYR A 1 90 ? -14.582 0.745 -13.365 1.00 95.38 90 TYR A C 1
ATOM 765 O O . TYR A 1 90 ? -14.022 1.831 -13.207 1.00 95.38 90 TYR A O 1
ATOM 773 N N . THR A 1 91 ? -15.687 0.397 -12.723 1.00 95.50 91 THR A N 1
ATOM 774 C CA . THR A 1 91 ? -16.222 1.129 -11.581 1.00 95.50 91 THR A CA 1
ATOM 775 C C . THR A 1 91 ? -15.294 0.997 -10.370 1.00 95.50 91 THR A C 1
ATOM 777 O O . THR A 1 91 ? -14.417 0.129 -10.295 1.00 95.50 91 THR A O 1
ATOM 780 N N . MET A 1 92 ? -15.486 1.870 -9.381 1.00 95.62 92 MET A N 1
ATOM 781 C CA . MET A 1 92 ? -14.722 1.830 -8.133 1.00 95.62 92 MET A CA 1
ATOM 782 C C . MET A 1 92 ? -14.970 0.519 -7.375 1.00 95.62 92 MET A C 1
ATOM 784 O O . MET A 1 92 ? -14.040 -0.071 -6.830 1.00 95.62 92 MET A O 1
ATOM 788 N N . GLU A 1 93 ? -16.219 0.064 -7.364 1.00 94.56 93 GLU A N 1
ATOM 789 C CA . GLU A 1 93 ? -16.673 -1.194 -6.786 1.00 94.56 93 GLU A CA 1
ATOM 790 C C . GLU A 1 93 ? -15.963 -2.397 -7.420 1.00 94.56 93 GLU A C 1
ATOM 792 O O . GLU A 1 93 ? -15.371 -3.211 -6.709 1.00 94.56 93 GLU A O 1
ATOM 797 N N . GLU A 1 94 ? -15.961 -2.481 -8.751 1.00 95.81 94 GLU A N 1
ATOM 798 C CA . GLU A 1 94 ? -15.261 -3.543 -9.477 1.00 95.81 94 GLU A CA 1
ATOM 799 C C . GLU A 1 94 ? -13.763 -3.499 -9.184 1.00 95.81 94 GLU A C 1
ATOM 801 O O . GLU A 1 94 ? -13.182 -4.505 -8.786 1.00 95.81 94 GLU A O 1
ATOM 806 N N . ALA A 1 95 ? -13.136 -2.324 -9.279 1.00 97.12 95 ALA A N 1
ATOM 807 C CA . ALA A 1 95 ? -11.707 -2.167 -9.031 1.00 97.12 95 ALA A CA 1
ATOM 808 C C . ALA A 1 95 ? -11.290 -2.673 -7.637 1.00 97.12 95 ALA A C 1
ATOM 810 O O . ALA A 1 95 ? -10.254 -3.326 -7.500 1.00 97.12 95 ALA A O 1
ATOM 811 N N . TRP A 1 96 ? -12.089 -2.410 -6.598 1.00 96.69 96 TRP A N 1
ATOM 812 C CA . TRP A 1 96 ? -11.833 -2.932 -5.253 1.00 96.69 96 TRP A CA 1
ATOM 813 C C . TRP A 1 96 ? -12.134 -4.426 -5.120 1.00 96.69 96 TRP A C 1
ATOM 815 O O . TRP A 1 96 ? -11.336 -5.143 -4.510 1.00 96.69 96 TRP A O 1
ATOM 825 N N . GLY A 1 97 ? -13.226 -4.913 -5.713 1.00 95.62 97 GLY A N 1
ATOM 826 C CA . GLY A 1 97 ? -13.574 -6.334 -5.693 1.00 95.62 97 GLY A CA 1
ATOM 827 C C . GLY A 1 97 ? -12.524 -7.209 -6.383 1.00 95.62 97 GLY A C 1
ATOM 828 O O . GLY A 1 97 ? -12.147 -8.253 -5.851 1.00 95.62 97 GLY A O 1
ATOM 829 N N . MET A 1 98 ? -11.927 -6.732 -7.482 1.00 96.56 98 MET A N 1
ATOM 830 C CA . MET A 1 98 ? -10.834 -7.422 -8.181 1.00 96.56 98 MET A CA 1
ATOM 831 C C . MET A 1 98 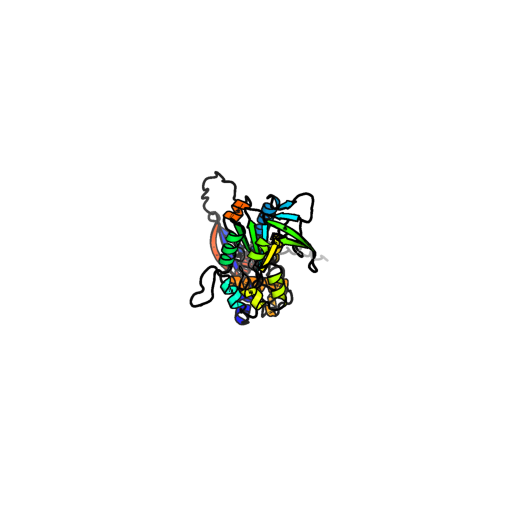? -9.592 -7.640 -7.298 1.00 96.56 98 MET A C 1
ATOM 833 O O . MET A 1 98 ? -8.815 -8.572 -7.524 1.00 96.56 98 MET A O 1
ATOM 837 N N . LEU A 1 99 ? -9.390 -6.800 -6.273 1.00 96.69 99 LEU A N 1
ATOM 838 C CA . LEU A 1 99 ? -8.291 -6.926 -5.308 1.00 96.69 99 LEU A CA 1
ATOM 839 C C . LEU A 1 99 ? -8.547 -7.967 -4.216 1.00 96.69 99 LEU A C 1
ATOM 841 O O . LEU A 1 99 ? -7.636 -8.215 -3.410 1.00 96.69 99 LEU A O 1
ATOM 845 N N . SER A 1 100 ? -9.746 -8.549 -4.153 1.00 94.00 100 SER A N 1
ATOM 846 C CA . SER A 1 100 ? -10.028 -9.696 -3.295 1.00 94.00 100 SER A CA 1
ATOM 847 C C . SER A 1 100 ? -9.154 -10.881 -3.691 1.00 94.00 100 SER A C 1
ATOM 849 O O . SER A 1 100 ? -8.862 -11.088 -4.865 1.00 94.00 100 SER A O 1
ATOM 851 N N . SER A 1 101 ? -8.682 -11.638 -2.704 1.00 87.81 101 SER A N 1
ATOM 852 C CA . SER A 1 101 ? -7.987 -12.908 -2.950 1.00 87.81 101 SER A CA 1
ATOM 853 C C . SER A 1 101 ? -8.945 -14.086 -3.082 1.00 87.81 101 SER A C 1
ATOM 855 O O . SER A 1 101 ? -8.518 -15.147 -3.518 1.00 87.81 101 SER A O 1
ATOM 857 N N . THR A 1 102 ? -10.194 -13.908 -2.659 1.00 87.50 102 THR A N 1
ATOM 858 C CA . THR A 1 102 ? -11.256 -14.912 -2.699 1.00 87.50 102 THR A CA 1
ATOM 859 C C . THR A 1 102 ? -12.352 -14.442 -3.636 1.00 87.50 102 THR A C 1
ATOM 861 O O . THR A 1 102 ? -12.620 -13.239 -3.723 1.00 87.50 102 THR A O 1
ATOM 864 N N . GLU A 1 103 ? -12.993 -15.390 -4.306 1.00 89.31 103 GLU A N 1
ATOM 865 C CA . GLU A 1 103 ? -14.166 -15.118 -5.128 1.00 89.31 103 GLU A CA 1
ATOM 866 C C . GLU A 1 103 ? -15.275 -14.474 -4.293 1.00 89.31 103 GLU A C 1
ATOM 868 O O . GLU A 1 103 ? -15.420 -14.734 -3.094 1.00 89.31 103 GLU A O 1
ATOM 873 N N . ILE A 1 104 ? -16.015 -13.570 -4.926 1.00 88.75 104 ILE A N 1
ATOM 874 C CA . ILE A 1 104 ? -17.165 -12.912 -4.318 1.00 88.75 104 ILE A CA 1
ATOM 875 C C . ILE A 1 104 ? -18.381 -13.712 -4.766 1.00 88.75 104 ILE A C 1
ATOM 877 O O . ILE A 1 104 ? -18.647 -13.800 -5.962 1.00 88.75 104 ILE A O 1
ATOM 881 N N . ALA A 1 105 ? -19.089 -14.314 -3.810 1.00 87.19 105 ALA A N 1
ATOM 882 C CA . ALA A 1 105 ? -20.257 -15.134 -4.103 1.00 87.19 105 ALA A CA 1
ATOM 883 C C . ALA A 1 105 ? -21.270 -14.357 -4.958 1.00 87.19 105 ALA A C 1
ATOM 885 O O . ALA A 1 105 ? -21.536 -13.180 -4.698 1.00 87.19 105 ALA A O 1
ATOM 886 N N . SER A 1 106 ? -21.822 -15.030 -5.968 1.00 86.81 106 SER A N 1
ATOM 887 C CA . SER A 1 106 ? -22.815 -14.463 -6.889 1.00 86.81 106 SER A CA 1
ATOM 888 C C . SER A 1 106 ? -22.313 -13.257 -7.698 1.00 86.81 106 SER A C 1
ATOM 890 O O . SER A 1 106 ? -23.094 -12.367 -8.032 1.00 86.81 106 SER A O 1
ATOM 892 N N . SER A 1 107 ? -21.012 -13.199 -8.000 1.00 88.62 107 SER A N 1
ATOM 893 C CA . SER A 1 107 ? -20.416 -12.162 -8.842 1.00 88.62 107 SER A CA 1
ATOM 894 C C . SER A 1 107 ? -19.469 -12.760 -9.880 1.00 88.62 107 SER A C 1
ATOM 896 O O . SER A 1 107 ? -18.537 -13.474 -9.526 1.00 88.62 107 SER A O 1
ATOM 898 N N . ASP A 1 108 ? -19.634 -12.364 -11.144 1.00 89.00 108 ASP A N 1
ATOM 899 C CA . ASP A 1 108 ? -18.725 -12.725 -12.248 1.00 89.00 108 ASP A CA 1
ATOM 900 C C . ASP A 1 108 ? -17.416 -11.910 -12.240 1.00 89.00 108 ASP A C 1
ATOM 902 O O . ASP A 1 108 ? -16.609 -11.944 -13.175 1.00 89.00 108 ASP A O 1
ATOM 906 N N . LEU A 1 109 ? -17.195 -11.113 -11.191 1.00 92.31 109 LEU A N 1
ATOM 907 C CA . LEU A 1 109 ? -16.042 -10.240 -11.092 1.00 92.31 109 LEU A CA 1
ATOM 908 C C . LEU A 1 109 ? -14.761 -11.055 -10.907 1.00 92.31 109 LEU A C 1
ATOM 910 O O . LEU A 1 109 ? -14.558 -11.733 -9.900 1.00 92.31 109 LEU A O 1
ATOM 914 N N . LYS A 1 110 ? -13.822 -10.895 -11.840 1.00 92.00 110 LYS A N 1
ATOM 915 C CA . LYS A 1 110 ? -12.498 -11.514 -11.744 1.00 92.00 110 LYS A CA 1
ATOM 916 C C . LYS A 1 110 ? -11.737 -11.030 -10.506 1.00 92.00 110 LYS A C 1
ATOM 918 O O . LYS A 1 110 ? -11.318 -9.877 -10.442 1.00 92.00 110 LYS A O 1
ATOM 923 N N . THR A 1 111 ? -11.462 -11.932 -9.570 1.00 94.56 111 THR A N 1
ATOM 924 C CA . THR A 1 111 ? -10.674 -11.645 -8.360 1.00 94.56 111 THR A CA 1
ATOM 925 C C . THR A 1 111 ? -9.201 -12.054 -8.521 1.00 94.56 111 THR A C 1
ATOM 927 O O . THR A 1 111 ? -8.761 -12.517 -9.577 1.00 94.56 111 THR A O 1
ATOM 930 N N . GLY A 1 112 ? -8.376 -11.810 -7.501 1.00 93.25 112 GLY A N 1
ATOM 931 C CA . GLY A 1 112 ? -6.993 -12.284 -7.449 1.00 93.25 112 GLY A CA 1
ATOM 932 C C . GLY A 1 112 ? -6.025 -11.559 -8.388 1.00 93.25 112 GLY A C 1
ATOM 933 O O . GLY A 1 112 ? -4.923 -12.052 -8.639 1.00 93.25 112 GLY A O 1
ATOM 934 N N . VAL A 1 113 ? -6.367 -10.370 -8.898 1.00 96.31 113 VAL A N 1
ATOM 935 C CA . VAL A 1 113 ? -5.566 -9.706 -9.948 1.00 96.31 113 VAL A CA 1
ATOM 936 C C . VAL A 1 113 ? -4.138 -9.355 -9.509 1.00 96.31 113 VAL A C 1
ATOM 938 O O . VAL A 1 113 ? -3.217 -9.371 -10.325 1.00 96.31 113 VAL A O 1
ATOM 941 N N . LEU A 1 114 ? -3.915 -9.107 -8.213 1.00 96.31 114 LEU A N 1
ATOM 942 C CA . LEU A 1 114 ? -2.572 -8.889 -7.662 1.00 96.31 114 LEU A CA 1
ATOM 943 C C . LEU A 1 114 ? -1.736 -10.172 -7.585 1.00 96.31 114 LEU A C 1
ATOM 945 O O . LEU A 1 114 ? -0.506 -10.095 -7.599 1.00 96.31 114 LEU A O 1
ATOM 949 N N . ASN A 1 115 ? -2.370 -11.342 -7.485 1.00 94.25 115 ASN A N 1
ATOM 950 C CA . ASN A 1 115 ? -1.666 -12.622 -7.535 1.00 94.25 115 ASN A CA 1
ATOM 951 C C . ASN A 1 115 ? -1.185 -12.894 -8.960 1.00 94.25 115 ASN A C 1
ATOM 953 O O . ASN A 1 115 ? -0.010 -13.204 -9.130 1.00 94.25 115 ASN A O 1
ATOM 957 N N . ASN A 1 116 ? -2.024 -12.619 -9.964 1.00 95.69 116 ASN A N 1
ATOM 958 C CA . ASN A 1 116 ? -1.639 -12.684 -11.378 1.00 95.69 116 ASN A CA 1
ATOM 959 C C . ASN A 1 116 ? -0.464 -11.748 -11.691 1.00 95.69 116 ASN A C 1
ATOM 961 O O . ASN A 1 116 ? 0.530 -12.175 -12.269 1.00 95.69 116 ASN A O 1
ATOM 965 N N . LEU A 1 117 ? -0.519 -10.494 -11.221 1.00 97.31 117 LEU A N 1
ATOM 966 C CA . LEU A 1 117 ? 0.612 -9.568 -11.342 1.00 97.31 117 LEU A CA 1
ATOM 967 C C . LEU A 1 117 ? 1.889 -10.143 -10.710 1.00 97.31 117 LEU A C 1
ATOM 969 O O . LEU A 1 117 ? 2.974 -9.990 -11.251 1.00 97.31 117 LEU A O 1
ATOM 973 N N . THR A 1 118 ? 1.769 -10.812 -9.564 1.00 96.12 118 THR A N 1
ATOM 974 C CA . THR A 1 118 ? 2.929 -11.378 -8.858 1.00 96.12 118 THR A CA 1
ATOM 975 C C . THR A 1 118 ? 3.515 -12.588 -9.567 1.00 96.12 118 THR A C 1
ATOM 977 O O . THR A 1 118 ? 4.732 -12.734 -9.557 1.00 96.12 118 THR A O 1
ATOM 980 N N . ALA A 1 119 ? 2.680 -13.435 -10.171 1.00 96.56 119 ALA A N 1
ATOM 981 C CA . ALA A 1 119 ? 3.138 -14.532 -11.016 1.00 96.56 119 ALA A CA 1
ATOM 982 C C . ALA A 1 119 ? 3.940 -13.984 -12.205 1.00 96.56 119 ALA A C 1
ATOM 984 O O . ALA A 1 119 ? 5.111 -14.309 -12.343 1.00 96.56 119 ALA A O 1
ATOM 985 N N . ASN A 1 120 ? 3.383 -13.009 -12.927 1.00 97.62 120 ASN A N 1
ATOM 986 C CA . ASN A 1 120 ? 4.081 -12.361 -14.038 1.00 97.62 120 ASN A CA 1
ATOM 987 C C . ASN A 1 120 ? 5.409 -11.711 -13.612 1.00 97.62 120 ASN A C 1
ATOM 989 O O . ASN A 1 120 ? 6.399 -11.772 -14.332 1.00 97.62 120 ASN A O 1
ATOM 993 N N . LEU A 1 121 ? 5.454 -11.071 -12.438 1.00 97.69 121 LEU A N 1
ATOM 994 C CA . LEU A 1 121 ? 6.697 -10.495 -11.917 1.00 97.69 121 LEU A CA 1
ATOM 995 C C . LEU A 1 121 ? 7.735 -11.572 -11.582 1.00 97.69 121 LEU A C 1
ATOM 997 O O . LEU A 1 121 ? 8.919 -11.333 -11.804 1.00 97.69 121 LEU A O 1
ATOM 1001 N N . ARG A 1 122 ? 7.314 -12.743 -11.086 1.00 97.00 122 ARG A N 1
ATOM 1002 C CA . ARG A 1 122 ? 8.217 -13.880 -10.846 1.00 97.00 122 ARG A CA 1
ATOM 1003 C C . ARG A 1 122 ? 8.797 -14.420 -12.140 1.00 97.00 122 ARG A C 1
ATOM 1005 O O . ARG A 1 122 ? 9.986 -14.699 -12.188 1.00 97.00 122 ARG A O 1
ATOM 1012 N N . ASP A 1 123 ? 7.999 -14.485 -13.197 1.00 97.38 123 ASP A N 1
ATOM 1013 C CA . ASP A 1 123 ? 8.494 -14.921 -14.504 1.00 97.38 123 ASP A CA 1
ATOM 1014 C C . ASP A 1 123 ? 9.553 -13.952 -15.053 1.00 97.38 123 ASP A C 1
ATOM 1016 O O . ASP A 1 123 ? 10.449 -14.351 -15.799 1.00 97.38 123 ASP A O 1
ATOM 1020 N N . ILE A 1 124 ? 9.458 -12.663 -14.704 1.00 97.00 124 ILE A N 1
ATOM 1021 C CA . ILE A 1 124 ? 10.369 -11.613 -15.179 1.00 97.00 124 ILE A CA 1
ATOM 1022 C C . ILE A 1 124 ? 11.652 -11.547 -14.364 1.00 97.00 124 ILE A C 1
ATOM 1024 O O . ILE A 1 124 ? 12.733 -11.539 -14.947 1.00 97.00 124 ILE A O 1
ATOM 1028 N N . PHE A 1 125 ? 11.526 -11.473 -13.043 1.00 96.75 125 PHE A N 1
ATOM 1029 C CA . PHE A 1 125 ? 12.641 -11.198 -12.140 1.00 96.75 125 PHE A CA 1
ATOM 1030 C C . PHE A 1 125 ? 13.150 -12.440 -11.394 1.00 96.75 125 PHE A C 1
ATOM 1032 O O . PHE A 1 125 ? 14.125 -12.353 -10.652 1.00 96.75 125 PHE A O 1
ATOM 1039 N N . GLY A 1 126 ? 12.503 -13.591 -11.578 1.00 96.06 126 GLY A N 1
ATOM 1040 C CA . GLY A 1 126 ? 12.778 -14.808 -10.827 1.00 96.06 126 GLY A CA 1
ATOM 1041 C C . GLY A 1 126 ? 12.116 -14.816 -9.441 1.00 96.06 126 GLY A C 1
ATOM 1042 O O . GLY A 1 126 ? 11.115 -14.127 -9.202 1.00 96.06 126 GLY A O 1
ATOM 1043 N N . PRO A 1 127 ? 12.642 -15.629 -8.508 1.00 95.19 127 PRO A N 1
ATOM 1044 C CA . PRO A 1 127 ? 12.183 -15.659 -7.126 1.00 95.19 127 PRO A CA 1
ATOM 1045 C C . PRO A 1 127 ? 12.115 -14.259 -6.493 1.00 95.19 127 PRO A C 1
ATOM 1047 O O . PRO A 1 127 ? 13.036 -13.448 -6.588 1.00 95.19 127 PRO A O 1
ATOM 1050 N N . LEU A 1 128 ? 10.971 -13.968 -5.869 1.00 96.19 128 LEU A N 1
ATOM 1051 C CA . LEU A 1 128 ? 10.712 -12.700 -5.192 1.00 96.19 128 LEU A CA 1
ATOM 1052 C C . LEU A 1 128 ? 9.754 -12.886 -4.020 1.00 96.19 128 LEU A C 1
ATOM 1054 O O . LEU A 1 128 ? 8.890 -13.781 -4.005 1.00 96.19 128 LEU A O 1
ATOM 1058 N N . CYS A 1 129 ? 9.824 -11.949 -3.082 1.00 95.81 129 CYS A N 1
ATOM 1059 C CA . CYS A 1 129 ? 8.796 -11.742 -2.073 1.00 95.81 129 CYS A CA 1
ATOM 1060 C C . CYS A 1 129 ? 8.225 -10.317 -2.154 1.00 95.81 129 CYS A C 1
ATOM 1062 O O . CYS A 1 129 ? 8.767 -9.443 -2.827 1.00 95.81 129 CYS A O 1
ATOM 1064 N N . LYS A 1 130 ? 7.050 -10.092 -1.555 1.00 95.62 130 LYS A N 1
ATOM 1065 C CA . LYS A 1 130 ? 6.339 -8.813 -1.681 1.00 95.62 130 LYS A CA 1
ATOM 1066 C C . LYS A 1 130 ? 5.660 -8.388 -0.390 1.00 95.62 130 LYS A C 1
ATOM 1068 O O . LYS A 1 130 ? 5.077 -9.210 0.321 1.00 95.62 130 LYS A O 1
ATOM 1073 N N . ILE A 1 131 ? 5.639 -7.081 -0.174 1.00 95.94 131 ILE A N 1
ATOM 1074 C CA . ILE A 1 131 ? 4.758 -6.398 0.767 1.00 95.94 131 ILE A CA 1
ATOM 1075 C C . ILE A 1 131 ? 3.726 -5.657 -0.072 1.00 95.94 131 ILE A C 1
ATOM 1077 O O . ILE A 1 131 ? 4.086 -4.820 -0.889 1.00 95.94 131 ILE A O 1
ATOM 1081 N N . THR A 1 132 ? 2.446 -5.965 0.093 1.00 96.44 132 THR A N 1
ATOM 1082 C CA . THR A 1 132 ? 1.358 -5.256 -0.592 1.00 96.44 132 THR A CA 1
ATOM 1083 C C . THR A 1 132 ? 0.632 -4.370 0.400 1.00 96.44 132 THR A C 1
ATOM 1085 O O . THR A 1 132 ? 0.200 -4.859 1.442 1.00 96.44 132 THR A O 1
ATOM 1088 N N . VAL A 1 133 ? 0.455 -3.105 0.042 1.00 95.75 133 VAL A N 1
ATOM 1089 C CA . VAL A 1 133 ? -0.326 -2.111 0.768 1.00 95.75 133 VAL A CA 1
ATOM 1090 C C . VAL A 1 133 ? -1.480 -1.645 -0.118 1.00 95.75 133 VAL A C 1
ATOM 1092 O O . VAL A 1 133 ? -1.250 -1.156 -1.221 1.00 95.75 133 VAL A O 1
ATOM 1095 N N . LYS A 1 134 ? -2.723 -1.826 0.330 1.00 95.25 134 LYS A N 1
ATOM 1096 C CA . LYS A 1 134 ? -3.935 -1.452 -0.412 1.00 95.25 134 LYS A CA 1
ATOM 1097 C C . LYS A 1 134 ? -4.483 -0.138 0.135 1.00 95.25 134 LYS A C 1
ATOM 1099 O O . LYS A 1 134 ? -5.112 -0.121 1.193 1.00 95.25 134 LYS A O 1
ATOM 1104 N N . GLU A 1 135 ? -4.242 0.949 -0.588 1.00 93.25 135 GLU A N 1
ATOM 1105 C CA . GLU A 1 135 ? -4.782 2.276 -0.284 1.00 93.25 135 GLU A CA 1
ATOM 1106 C C . GLU A 1 135 ? -5.736 2.762 -1.380 1.00 93.25 135 GLU A C 1
ATOM 1108 O O . GLU A 1 135 ? -5.749 2.228 -2.492 1.00 93.25 135 GLU A O 1
ATOM 1113 N N . ALA A 1 136 ? -6.539 3.772 -1.053 1.00 94.56 136 ALA A N 1
ATOM 1114 C CA . ALA A 1 136 ? -7.367 4.48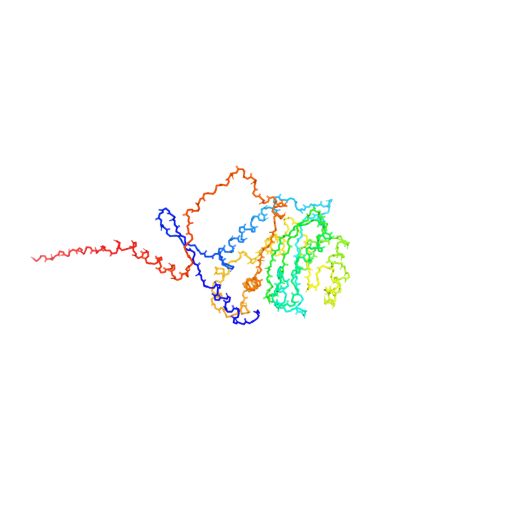1 -2.017 1.00 94.56 136 ALA A CA 1
ATOM 1115 C C . ALA A 1 136 ? -6.621 5.676 -2.631 1.00 94.56 136 ALA A C 1
ATOM 1117 O O . ALA A 1 136 ? -5.622 6.169 -2.109 1.00 94.56 136 ALA A O 1
ATOM 1118 N N . GLN A 1 137 ? -7.159 6.168 -3.735 1.00 94.19 137 GLN A N 1
ATOM 1119 C CA . GLN A 1 137 ? -6.931 7.494 -4.279 1.00 94.19 137 GLN A CA 1
ATOM 1120 C C . GLN A 1 137 ? -7.914 8.483 -3.647 1.00 94.19 137 GLN A C 1
ATOM 1122 O O . GLN A 1 137 ? -8.831 8.114 -2.914 1.00 94.19 137 GLN A O 1
ATOM 1127 N N . GLU A 1 138 ? -7.723 9.764 -3.943 1.00 92.31 138 GLU A N 1
ATOM 1128 C CA . GLU A 1 138 ? -8.579 10.840 -3.435 1.00 92.31 138 GLU A CA 1
ATOM 1129 C C . GLU A 1 138 ? -10.046 10.694 -3.854 1.00 92.31 138 GLU A C 1
ATOM 1131 O O . GLU A 1 138 ? -10.940 11.063 -3.099 1.00 92.31 138 GLU A O 1
ATOM 1136 N N . ASP A 1 139 ? -10.291 10.101 -5.018 1.00 92.75 139 ASP A N 1
ATOM 1137 C CA . ASP A 1 139 ? -11.623 9.824 -5.550 1.00 92.75 139 ASP A CA 1
ATOM 1138 C C . ASP A 1 139 ? -12.141 8.416 -5.210 1.00 92.75 139 ASP A C 1
ATOM 1140 O O . ASP A 1 139 ? -13.159 7.985 -5.746 1.00 92.75 139 ASP A O 1
ATOM 1144 N N . GLY A 1 140 ? -11.434 7.694 -4.336 1.00 94.31 140 GLY A N 1
ATOM 1145 C CA . GLY A 1 140 ? -11.844 6.398 -3.801 1.00 94.31 140 GLY A CA 1
ATOM 1146 C C . GLY A 1 140 ? -11.414 5.175 -4.613 1.00 94.31 140 GLY A C 1
ATOM 1147 O O . GLY A 1 140 ? -11.485 4.062 -4.090 1.00 94.31 140 GLY A O 1
ATOM 1148 N N . TYR A 1 141 ? -10.897 5.335 -5.838 1.00 97.31 141 TYR A N 1
ATOM 1149 C CA . TYR A 1 141 ? -10.340 4.213 -6.609 1.00 97.31 141 TYR A CA 1
ATOM 1150 C C . TYR A 1 141 ? -9.111 3.612 -5.918 1.00 97.31 141 TYR A C 1
ATOM 1152 O O . TYR A 1 141 ? -8.342 4.348 -5.308 1.00 97.31 141 TYR A O 1
ATOM 1160 N N . PRO A 1 142 ? -8.859 2.300 -6.014 1.00 97.00 142 PRO A N 1
ATOM 1161 C CA . PRO A 1 142 ? -7.690 1.721 -5.371 1.00 97.00 142 PRO A CA 1
ATOM 1162 C C . PRO A 1 142 ? -6.385 2.099 -6.089 1.00 97.00 142 PRO A C 1
ATOM 1164 O O . PRO A 1 142 ? -6.303 2.117 -7.321 1.00 97.00 142 PRO A O 1
ATOM 1167 N N . ALA A 1 143 ? -5.333 2.324 -5.300 1.00 95.81 143 ALA A N 1
ATOM 1168 C CA . ALA A 1 143 ? -3.953 2.474 -5.758 1.00 95.81 143 ALA A CA 1
ATOM 1169 C C . ALA A 1 143 ? -2.993 1.578 -4.951 1.00 95.81 143 ALA A C 1
ATOM 1171 O O . ALA A 1 143 ? -2.221 2.079 -4.132 1.00 95.81 143 ALA A O 1
ATOM 1172 N N . PRO A 1 144 ? -3.028 0.243 -5.134 1.00 96.62 144 PRO A N 1
ATOM 1173 C CA . PRO A 1 144 ? -2.150 -0.656 -4.402 1.00 96.62 144 PRO A CA 1
ATOM 1174 C C . PRO A 1 144 ? -0.668 -0.355 -4.648 1.00 96.62 144 PRO A C 1
ATOM 1176 O O . PRO A 1 144 ? -0.222 -0.201 -5.788 1.00 96.62 144 PRO A O 1
ATOM 1179 N N . HIS A 1 145 ? 0.102 -0.348 -3.564 1.00 97.06 145 HIS A N 1
ATOM 1180 C CA . HIS A 1 145 ? 1.556 -0.278 -3.566 1.00 97.06 145 HIS A CA 1
ATOM 1181 C C . HIS A 1 145 ? 2.135 -1.650 -3.233 1.00 97.06 145 HIS A C 1
ATOM 1183 O O . HIS A 1 145 ? 1.756 -2.269 -2.242 1.00 97.06 145 HIS A O 1
ATOM 1189 N N . LEU A 1 146 ? 3.069 -2.131 -4.043 1.00 97.62 146 LEU A N 1
ATOM 1190 C CA . LEU A 1 146 ? 3.809 -3.357 -3.811 1.00 97.62 146 LEU A CA 1
ATOM 1191 C C . LEU A 1 146 ? 5.280 -2.992 -3.643 1.00 97.62 146 LEU A C 1
ATOM 1193 O O . LEU A 1 146 ? 5.872 -2.405 -4.544 1.00 97.62 146 LEU A O 1
ATOM 1197 N N . ILE A 1 147 ? 5.869 -3.347 -2.508 1.00 97.31 147 ILE A N 1
ATOM 1198 C CA . ILE A 1 147 ? 7.321 -3.367 -2.353 1.00 97.31 147 ILE A CA 1
ATOM 1199 C C . ILE A 1 147 ? 7.759 -4.790 -2.659 1.00 97.31 147 ILE A C 1
ATOM 1201 O O . ILE A 1 147 ? 7.434 -5.711 -1.909 1.00 97.31 147 ILE A O 1
ATOM 1205 N N . VAL A 1 148 ? 8.417 -4.968 -3.795 1.00 97.75 148 VAL A N 1
ATOM 1206 C CA . VAL A 1 148 ? 8.898 -6.257 -4.281 1.00 97.75 148 VAL A CA 1
ATOM 1207 C C . VAL A 1 148 ? 10.378 -6.364 -3.957 1.00 97.75 148 VAL A C 1
ATOM 1209 O O . VAL A 1 148 ? 11.147 -5.476 -4.310 1.00 97.75 148 VAL A O 1
ATOM 1212 N N . LEU A 1 149 ? 10.743 -7.440 -3.273 1.00 97.44 149 LEU A N 1
ATOM 1213 C CA . LEU A 1 149 ? 12.109 -7.789 -2.918 1.00 97.44 149 LEU A CA 1
ATOM 1214 C C . LEU A 1 149 ? 12.546 -8.927 -3.836 1.00 97.44 149 LEU A C 1
ATOM 1216 O O . LEU A 1 149 ? 11.881 -9.966 -3.884 1.00 97.44 149 LEU A O 1
ATOM 1220 N N . LEU A 1 150 ? 13.597 -8.673 -4.601 1.00 96.69 150 LEU A N 1
ATOM 1221 C CA . LEU A 1 150 ? 14.140 -9.546 -5.628 1.00 96.69 150 LEU A CA 1
ATOM 1222 C C . LEU A 1 150 ? 15.327 -10.313 -5.059 1.00 96.69 150 LEU A C 1
ATOM 1224 O O . LEU A 1 150 ? 16.174 -9.714 -4.396 1.00 96.69 150 LEU A O 1
ATOM 1228 N N . ASP A 1 151 ? 15.414 -11.602 -5.370 1.00 93.94 151 ASP A N 1
ATOM 1229 C CA . ASP A 1 151 ? 16.609 -12.381 -5.036 1.00 93.94 151 ASP A CA 1
ATOM 1230 C C . ASP A 1 151 ? 17.788 -11.968 -5.934 1.00 93.94 151 ASP A C 1
ATOM 1232 O O . ASP A 1 151 ? 18.919 -11.867 -5.466 1.00 93.94 151 ASP A O 1
ATOM 1236 N N . ASN A 1 152 ? 17.507 -11.630 -7.200 1.00 93.69 152 ASN A N 1
ATOM 1237 C CA . ASN A 1 152 ? 18.487 -11.091 -8.141 1.00 93.69 152 ASN A CA 1
ATOM 1238 C C . ASN A 1 152 ? 18.273 -9.581 -8.349 1.00 93.69 152 ASN A C 1
ATOM 1240 O O . ASN A 1 152 ? 17.153 -9.167 -8.672 1.00 93.69 152 ASN A O 1
ATOM 1244 N N . PRO A 1 153 ? 19.313 -8.740 -8.205 1.00 95.69 153 PRO A N 1
ATOM 1245 C CA . PRO A 1 153 ? 19.175 -7.304 -8.397 1.00 95.69 153 PRO A CA 1
ATOM 1246 C C . PRO A 1 153 ? 18.846 -6.949 -9.851 1.00 95.69 153 PRO A C 1
ATOM 1248 O O . PRO A 1 153 ? 19.267 -7.616 -10.793 1.00 95.69 153 PRO A O 1
ATOM 1251 N N . THR A 1 154 ? 18.144 -5.832 -10.040 1.00 96.69 154 THR A N 1
ATOM 1252 C CA . THR A 1 154 ? 17.915 -5.229 -11.360 1.00 96.69 154 THR A CA 1
ATOM 1253 C C . THR A 1 154 ? 18.626 -3.887 -11.473 1.00 96.69 154 THR A C 1
ATOM 1255 O O . THR A 1 154 ? 18.681 -3.104 -10.521 1.00 96.69 154 THR A O 1
ATOM 1258 N N . THR A 1 155 ? 19.112 -3.569 -12.672 1.00 97.19 155 THR A N 1
ATOM 1259 C CA . THR A 1 155 ? 19.740 -2.277 -12.953 1.00 97.19 155 THR A CA 1
ATOM 1260 C C . THR A 1 155 ? 18.705 -1.160 -13.070 1.00 97.19 155 THR A C 1
ATOM 1262 O O . THR A 1 155 ? 17.741 -1.233 -13.843 1.00 97.19 155 THR A O 1
ATOM 1265 N N . VAL A 1 156 ? 18.941 -0.078 -12.334 1.00 97.69 156 VAL A N 1
ATOM 1266 C CA . VAL A 1 156 ? 18.141 1.142 -12.337 1.00 97.69 156 VAL A CA 1
ATOM 1267 C C . VAL A 1 156 ? 19.013 2.361 -12.611 1.00 97.69 156 VAL A C 1
ATOM 1269 O O . VAL A 1 156 ? 20.170 2.441 -12.203 1.00 97.69 156 VAL A O 1
ATOM 1272 N N . LYS A 1 157 ? 18.433 3.339 -13.300 1.00 96.88 157 LYS A N 1
ATOM 1273 C CA . LYS A 1 157 ? 19.060 4.614 -13.632 1.00 96.88 157 LYS A CA 1
ATOM 1274 C C . LYS A 1 157 ? 18.289 5.768 -13.008 1.00 96.88 157 LYS A C 1
ATOM 1276 O O . LYS A 1 157 ? 17.053 5.778 -13.011 1.00 96.88 157 LYS A O 1
ATOM 1281 N N . LEU A 1 158 ? 19.020 6.752 -12.496 1.00 96.12 158 LEU A N 1
ATOM 1282 C CA . LEU A 1 158 ? 18.447 7.983 -11.978 1.00 96.12 158 LEU A CA 1
ATOM 1283 C C . LEU A 1 158 ? 17.781 8.757 -13.119 1.00 96.12 158 LEU A C 1
ATOM 1285 O O . LEU A 1 158 ? 18.414 9.139 -14.102 1.00 96.12 158 LEU A O 1
ATOM 1289 N N . HIS A 1 159 ? 16.490 9.010 -12.969 1.00 94.06 159 HIS A N 1
ATOM 1290 C CA . HIS A 1 159 ? 15.684 9.793 -13.887 1.00 94.06 159 HIS A CA 1
ATOM 1291 C C . HIS A 1 159 ? 15.217 11.073 -13.196 1.00 94.06 159 HIS A C 1
ATOM 1293 O O . HIS A 1 159 ? 14.539 11.026 -12.164 1.00 94.06 159 HIS A O 1
ATOM 1299 N N . ARG A 1 160 ? 15.531 12.221 -13.799 1.00 92.00 160 ARG A N 1
ATOM 1300 C CA . ARG A 1 160 ? 15.110 13.547 -13.334 1.00 92.00 160 ARG A CA 1
ATOM 1301 C C . ARG A 1 160 ? 13.948 14.021 -14.202 1.00 92.00 160 ARG A C 1
ATOM 1303 O O . ARG A 1 160 ? 14.109 14.191 -15.404 1.00 92.00 160 ARG A O 1
ATOM 1310 N N . GLY A 1 161 ? 12.767 14.173 -13.611 1.00 84.06 161 GLY A N 1
ATOM 1311 C CA . GLY A 1 161 ? 11.574 14.655 -14.308 1.00 84.06 161 GLY A CA 1
ATOM 1312 C C . GLY A 1 161 ? 10.914 15.822 -13.581 1.00 84.06 161 GLY A C 1
ATOM 1313 O O . GLY A 1 161 ? 11.363 16.236 -12.516 1.00 84.06 161 GLY A O 1
ATOM 1314 N N . LYS A 1 162 ? 9.790 16.309 -14.122 1.00 78.38 162 LYS A N 1
ATOM 1315 C CA . LYS A 1 162 ? 9.004 17.405 -13.518 1.00 78.38 162 LYS A CA 1
ATOM 1316 C C . LYS A 1 162 ? 8.579 17.123 -12.067 1.00 78.38 162 LYS A C 1
ATOM 1318 O O . LYS A 1 162 ? 8.451 18.042 -11.276 1.00 78.38 162 LYS A O 1
ATOM 1323 N N . GLY A 1 163 ? 8.381 15.849 -11.717 1.00 72.38 163 GLY A N 1
ATOM 1324 C CA . GLY A 1 163 ? 8.018 15.402 -10.365 1.00 72.38 163 GLY A CA 1
ATOM 1325 C C . GLY A 1 163 ? 9.204 15.124 -9.434 1.00 72.38 163 GLY A C 1
ATOM 1326 O O . GLY A 1 163 ? 9.014 14.471 -8.410 1.00 72.38 163 GLY A O 1
ATOM 1327 N N . GLY A 1 164 ? 10.416 15.550 -9.803 1.00 85.25 164 GLY A N 1
ATOM 1328 C CA . GLY A 1 164 ? 11.645 15.309 -9.053 1.00 85.25 164 GLY A CA 1
ATOM 1329 C C . GLY A 1 164 ? 12.454 14.116 -9.564 1.00 85.25 164 GLY A C 1
ATOM 1330 O O . GLY A 1 164 ? 12.374 13.716 -10.731 1.00 85.25 164 GLY A O 1
ATOM 1331 N N . GLN A 1 165 ? 13.281 13.573 -8.676 1.00 91.00 165 GLN A N 1
ATOM 1332 C CA . GLN A 1 165 ? 14.182 12.461 -8.963 1.00 91.00 165 GLN A CA 1
ATOM 1333 C C . GLN A 1 165 ? 13.505 11.119 -8.658 1.00 91.00 165 GLN A C 1
ATOM 1335 O O . GLN A 1 165 ? 12.810 10.976 -7.656 1.00 91.00 165 GLN A O 1
ATOM 1340 N N . SER A 1 166 ? 13.701 10.131 -9.530 1.00 93.94 166 SER A N 1
ATOM 1341 C CA . SER A 1 166 ? 13.219 8.759 -9.330 1.00 93.94 166 SER A CA 1
ATOM 1342 C C . SER A 1 166 ? 14.172 7.767 -9.982 1.00 93.94 166 SER A C 1
ATOM 1344 O O . SER A 1 166 ? 14.749 8.070 -11.023 1.00 93.94 166 SER A O 1
ATOM 1346 N N . TRP A 1 167 ? 14.307 6.575 -9.415 1.00 96.25 167 TRP A N 1
ATOM 1347 C CA . TRP A 1 167 ? 15.113 5.505 -9.999 1.00 96.25 167 TRP A CA 1
ATOM 1348 C C . TRP A 1 167 ? 14.239 4.624 -10.882 1.00 96.25 167 TRP A C 1
ATOM 1350 O O . TRP A 1 167 ? 13.180 4.164 -10.455 1.00 96.25 167 TRP A O 1
ATOM 1360 N N . ARG A 1 168 ? 14.640 4.419 -12.136 1.00 95.94 168 ARG A N 1
ATOM 1361 C CA . ARG A 1 168 ? 13.843 3.710 -13.147 1.00 95.94 168 ARG A CA 1
ATOM 1362 C C . ARG A 1 168 ? 14.625 2.538 -13.703 1.00 95.94 168 ARG A C 1
ATOM 1364 O O . ARG A 1 168 ? 15.815 2.683 -13.950 1.00 95.94 168 ARG A O 1
ATOM 1371 N N . ILE A 1 169 ? 13.953 1.411 -13.929 1.00 96.94 169 ILE A N 1
ATOM 1372 C CA . ILE A 1 169 ? 14.558 0.257 -14.605 1.00 96.94 169 ILE A CA 1
ATOM 1373 C C . ILE A 1 169 ? 15.158 0.723 -15.930 1.00 96.94 169 ILE A C 1
ATOM 1375 O O . ILE A 1 169 ? 14.511 1.455 -16.688 1.00 96.94 169 ILE A O 1
ATOM 1379 N N . PHE A 1 170 ? 16.410 0.336 -16.153 1.00 94.88 170 PHE A N 1
ATOM 1380 C CA . PHE A 1 170 ? 17.191 0.772 -17.304 1.00 94.88 170 PHE A CA 1
ATOM 1381 C C . PHE A 1 170 ? 17.255 -0.288 -18.408 1.00 94.88 170 PHE A C 1
ATOM 1383 O O . PHE A 1 170 ? 17.290 0.079 -19.579 1.00 94.88 170 PHE A O 1
ATOM 1390 N N . ASP A 1 171 ? 17.201 -1.573 -18.049 1.00 94.62 171 ASP A N 1
ATOM 1391 C CA . ASP A 1 171 ? 17.287 -2.682 -19.001 1.00 94.62 171 ASP A CA 1
ATOM 1392 C C . ASP A 1 171 ? 16.110 -2.683 -20.009 1.00 94.62 171 ASP A C 1
ATOM 1394 O O . ASP A 1 171 ? 14.953 -2.873 -19.607 1.00 94.62 171 ASP A O 1
ATOM 1398 N N . PRO A 1 172 ? 16.370 -2.513 -21.324 1.00 95.19 172 PRO A N 1
ATOM 1399 C CA . PRO A 1 172 ? 15.337 -2.538 -22.355 1.00 95.19 172 PRO A CA 1
ATOM 1400 C C . PRO A 1 172 ? 14.548 -3.849 -22.415 1.00 95.19 172 PRO A C 1
ATOM 1402 O O . PRO A 1 172 ? 13.359 -3.820 -22.747 1.00 95.19 172 PRO A O 1
ATOM 1405 N N . HIS A 1 173 ? 15.178 -4.989 -22.111 1.00 95.94 173 HIS A N 1
ATOM 1406 C CA . HIS A 1 173 ? 14.503 -6.284 -22.146 1.00 95.94 173 HIS A CA 1
ATOM 1407 C C . HIS A 1 173 ? 13.443 -6.367 -21.042 1.00 95.94 173 HIS A C 1
ATOM 1409 O O . HIS A 1 173 ? 12.263 -6.592 -21.329 1.00 95.94 173 HIS A O 1
ATOM 1415 N N . THR A 1 174 ? 13.829 -6.064 -19.804 1.00 96.56 174 THR A N 1
ATOM 1416 C CA . THR A 1 174 ? 12.914 -5.956 -18.664 1.00 96.56 174 THR A CA 1
ATOM 1417 C C . THR A 1 174 ? 11.819 -4.930 -18.934 1.00 96.56 174 THR A C 1
ATOM 1419 O O . THR A 1 174 ? 10.644 -5.228 -18.725 1.00 96.56 174 THR A O 1
ATOM 1422 N N . LEU A 1 175 ? 12.163 -3.746 -19.463 1.00 96.81 175 LEU A N 1
ATOM 1423 C CA . LEU A 1 175 ? 11.186 -2.701 -19.787 1.00 96.81 175 LEU A CA 1
ATOM 1424 C C . LEU A 1 175 ? 10.097 -3.186 -20.750 1.00 96.81 175 LEU A C 1
ATOM 1426 O O . LEU A 1 175 ? 8.929 -2.881 -20.511 1.00 96.81 175 LEU A O 1
ATOM 1430 N N . ARG A 1 176 ? 10.436 -3.955 -21.792 1.00 96.81 176 ARG A N 1
ATOM 1431 C CA . ARG A 1 176 ? 9.431 -4.571 -22.678 1.00 96.81 176 ARG A CA 1
ATOM 1432 C C . ARG A 1 176 ? 8.533 -5.539 -21.913 1.00 96.81 176 ARG A C 1
ATOM 1434 O O . ARG A 1 176 ? 7.312 -5.432 -21.996 1.00 96.81 176 ARG A O 1
ATOM 1441 N N . ARG A 1 177 ? 9.121 -6.427 -21.107 1.00 97.44 177 ARG A N 1
ATOM 1442 C CA . ARG A 1 177 ? 8.377 -7.451 -20.356 1.00 97.44 177 ARG A CA 1
ATOM 1443 C C . ARG A 1 177 ? 7.436 -6.880 -19.298 1.00 97.44 177 ARG A C 1
ATOM 1445 O O . ARG A 1 177 ? 6.407 -7.486 -19.040 1.00 97.44 177 ARG A O 1
ATOM 1452 N N . ILE A 1 178 ? 7.735 -5.712 -18.722 1.00 96.81 178 ILE A N 1
ATOM 1453 C CA . ILE A 1 178 ? 6.840 -5.032 -17.765 1.00 96.81 178 ILE A CA 1
ATOM 1454 C C . ILE A 1 178 ? 5.880 -4.021 -18.420 1.00 96.81 178 ILE A C 1
ATOM 1456 O O . ILE A 1 178 ? 5.156 -3.308 -17.719 1.00 96.81 178 ILE A O 1
ATOM 1460 N N . GLY A 1 179 ? 5.889 -3.894 -19.752 1.00 95.81 179 GLY A N 1
ATOM 1461 C CA . GLY A 1 179 ? 5.078 -2.903 -20.466 1.00 95.81 179 GLY A CA 1
ATOM 1462 C C . GLY A 1 179 ? 5.475 -1.462 -20.141 1.00 95.81 179 GLY A C 1
ATOM 1463 O O . GLY A 1 179 ? 4.640 -0.610 -19.816 1.00 95.81 179 GLY A O 1
ATOM 1464 N N . LYS A 1 180 ? 6.778 -1.188 -20.150 1.00 95.62 180 LYS A N 1
ATOM 1465 C CA . LYS A 1 180 ? 7.370 0.138 -19.937 1.00 95.62 180 LYS A CA 1
ATOM 1466 C C . LYS A 1 180 ? 8.429 0.482 -20.968 1.00 95.62 180 LYS A C 1
ATOM 1468 O O . LYS A 1 180 ? 9.241 1.371 -20.707 1.00 95.62 180 LYS A O 1
ATOM 1473 N N . ASP A 1 181 ? 8.408 -0.149 -22.126 1.00 95.25 181 ASP A N 1
ATOM 1474 C CA . ASP A 1 181 ? 9.227 0.237 -23.264 1.00 95.25 181 ASP A CA 1
ATOM 1475 C C . ASP A 1 181 ? 8.751 1.574 -23.885 1.00 95.25 181 ASP A C 1
ATOM 1477 O O . ASP A 1 181 ? 7.642 2.054 -23.603 1.00 95.25 181 ASP A O 1
ATOM 1481 N N . PRO A 1 182 ? 9.583 2.228 -24.715 1.00 94.62 182 PRO A N 1
ATOM 1482 C CA . PRO A 1 182 ? 9.236 3.506 -25.331 1.00 94.62 182 PRO A CA 1
ATOM 1483 C C . PRO A 1 182 ? 7.968 3.482 -26.195 1.00 94.62 182 PRO A C 1
ATOM 1485 O O . PRO A 1 182 ? 7.260 4.492 -26.232 1.00 94.62 182 PRO A O 1
ATOM 1488 N N . ALA A 1 183 ? 7.652 2.376 -26.880 1.00 94.94 183 ALA A N 1
ATOM 1489 C CA . ALA A 1 183 ? 6.472 2.301 -27.738 1.00 94.94 183 ALA A CA 1
ATOM 1490 C C . ALA A 1 183 ? 5.195 2.315 -26.895 1.00 94.94 183 ALA A C 1
ATOM 1492 O O . ALA A 1 183 ? 4.341 3.180 -27.108 1.00 94.94 183 ALA A O 1
ATOM 1493 N N . LEU A 1 184 ? 5.112 1.471 -25.859 1.00 95.06 184 LEU A N 1
ATOM 1494 C CA . LEU A 1 184 ? 3.934 1.440 -24.989 1.00 95.06 184 LEU A CA 1
ATOM 1495 C C . LEU A 1 184 ? 3.770 2.736 -24.176 1.00 95.06 184 LEU A C 1
ATOM 1497 O O . LEU A 1 184 ? 2.652 3.204 -23.959 1.00 95.06 184 LEU A O 1
ATOM 1501 N N . ARG A 1 185 ? 4.875 3.389 -23.780 1.00 93.25 185 ARG A N 1
ATOM 1502 C CA . ARG A 1 185 ? 4.823 4.719 -23.139 1.00 93.25 185 ARG A CA 1
ATOM 1503 C C . ARG A 1 185 ? 4.260 5.798 -24.063 1.00 93.25 185 ARG A C 1
ATOM 1505 O O . ARG A 1 185 ? 3.518 6.654 -23.586 1.00 93.25 185 ARG A O 1
ATOM 1512 N N . ARG A 1 186 ? 4.622 5.787 -25.353 1.00 95.31 186 ARG A N 1
ATOM 1513 C CA . ARG A 1 186 ? 4.050 6.708 -26.351 1.00 95.31 186 ARG A CA 1
ATOM 1514 C C . ARG A 1 186 ? 2.566 6.422 -26.552 1.00 95.31 186 ARG A C 1
ATOM 1516 O O . ARG A 1 186 ? 1.769 7.350 -26.444 1.00 95.31 186 ARG A O 1
ATOM 1523 N N . LEU A 1 187 ? 2.197 5.151 -26.725 1.00 95.12 187 LEU A N 1
ATOM 1524 C CA . LEU A 1 187 ? 0.801 4.742 -26.882 1.00 95.12 187 LEU A CA 1
ATOM 1525 C C . LEU A 1 187 ? -0.049 5.175 -25.683 1.00 95.12 187 LEU A C 1
ATOM 1527 O O . LEU A 1 187 ? -1.109 5.758 -25.868 1.00 95.12 187 LEU A O 1
ATOM 1531 N N . SER A 1 188 ? 0.460 5.022 -24.457 1.00 93.50 188 SER A N 1
ATOM 1532 C CA . SER A 1 188 ? -0.245 5.427 -23.234 1.00 93.50 188 SER A CA 1
ATOM 1533 C C . SER A 1 188 ? -0.598 6.918 -23.170 1.00 93.50 188 SER A C 1
ATOM 1535 O O . SER A 1 188 ? -1.498 7.273 -22.412 1.00 93.50 188 SER A O 1
ATOM 1537 N N . ARG A 1 189 ? 0.101 7.792 -23.907 1.00 92.38 189 ARG A N 1
ATOM 1538 C CA . ARG A 1 189 ? -0.198 9.234 -23.954 1.00 92.38 189 ARG A CA 1
ATOM 1539 C C . ARG A 1 189 ? -1.293 9.576 -24.961 1.00 92.38 189 ARG A C 1
ATOM 1541 O O . ARG A 1 189 ? -1.979 10.569 -24.768 1.00 92.38 189 ARG A O 1
ATOM 1548 N N . ILE A 1 190 ? -1.433 8.770 -26.013 1.00 94.56 190 ILE A N 1
ATOM 1549 C CA . ILE A 1 190 ? -2.346 9.026 -27.135 1.00 94.56 190 ILE A CA 1
ATOM 1550 C C . ILE A 1 190 ? -3.631 8.202 -26.966 1.00 94.56 190 ILE A C 1
ATOM 1552 O O . ILE A 1 190 ? -4.731 8.738 -27.029 1.00 94.56 190 ILE A O 1
ATOM 1556 N N . ARG A 1 191 ? -3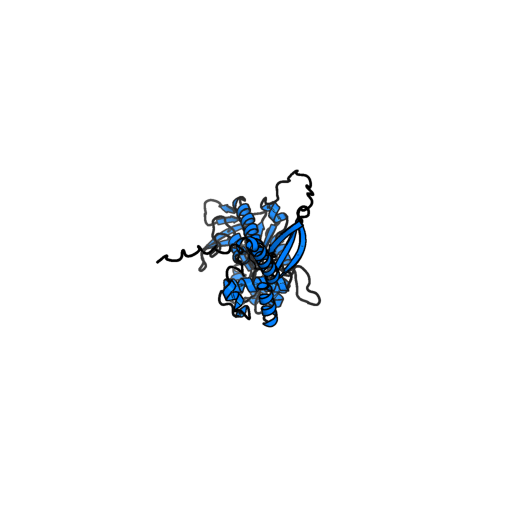.495 6.897 -26.698 1.00 94.69 191 ARG A N 1
ATOM 1557 C CA . ARG A 1 191 ? -4.585 5.915 -26.567 1.00 94.69 191 ARG A CA 1
ATOM 1558 C C . ARG A 1 191 ? -4.319 5.006 -25.363 1.00 94.69 191 ARG A C 1
ATOM 1560 O O . ARG A 1 191 ? -3.808 3.897 -25.485 1.00 94.69 191 ARG A O 1
ATOM 1567 N N . HIS A 1 192 ? -4.629 5.499 -24.162 1.00 93.62 192 HIS A N 1
ATOM 1568 C CA . HIS A 1 192 ? -4.324 4.774 -22.921 1.00 93.62 192 HIS A CA 1
ATOM 1569 C C . HIS A 1 192 ? -5.052 3.431 -22.799 1.00 93.62 192 HIS A C 1
ATOM 1571 O O . HIS A 1 192 ? -4.463 2.498 -22.268 1.00 93.62 192 HIS A O 1
ATOM 1577 N N . ILE A 1 193 ? -6.282 3.308 -23.308 1.00 94.56 193 ILE A N 1
ATOM 1578 C CA . ILE A 1 193 ? -7.047 2.049 -23.266 1.00 94.56 193 ILE A CA 1
ATOM 1579 C C . ILE A 1 193 ? -6.307 0.945 -24.035 1.00 94.56 193 ILE A C 1
ATOM 1581 O O . ILE A 1 193 ? -6.105 -0.143 -23.493 1.00 94.56 193 ILE A O 1
ATOM 1585 N N . ASP A 1 194 ? -5.817 1.255 -25.238 1.00 95.31 194 ASP A N 1
ATOM 1586 C CA . ASP A 1 194 ? -5.005 0.342 -26.052 1.00 95.31 194 ASP A CA 1
ATOM 1587 C C . ASP A 1 194 ? -3.690 -0.005 -25.336 1.00 95.31 194 ASP A C 1
ATOM 1589 O O . ASP A 1 194 ? -3.284 -1.161 -25.265 1.00 95.31 194 ASP A O 1
ATOM 1593 N N . ALA A 1 195 ? -3.038 0.981 -24.712 1.00 95.81 195 ALA A N 1
ATOM 1594 C CA . ALA A 1 195 ? -1.816 0.726 -23.949 1.00 95.81 195 ALA A CA 1
ATOM 1595 C C . ALA A 1 195 ? -2.045 -0.188 -22.730 1.00 95.81 195 ALA A C 1
ATOM 1597 O O . ALA A 1 195 ? -1.166 -0.973 -22.373 1.00 95.81 195 ALA A O 1
ATOM 1598 N N . ILE A 1 196 ? -3.209 -0.092 -22.082 1.00 96.38 196 ILE A N 1
ATOM 1599 C CA . ILE A 1 196 ? -3.590 -0.952 -20.956 1.00 96.38 196 ILE A CA 1
ATOM 1600 C C . ILE A 1 196 ? -3.870 -2.375 -21.443 1.00 96.38 196 ILE A C 1
ATOM 1602 O O . ILE A 1 196 ? -3.398 -3.327 -20.825 1.00 96.38 196 ILE A O 1
ATOM 1606 N N . SER A 1 197 ? -4.612 -2.546 -22.542 1.00 95.31 197 SER A N 1
ATOM 1607 C CA . SER A 1 197 ? -4.927 -3.877 -23.079 1.00 95.31 197 SER A CA 1
ATOM 1608 C C . SER A 1 197 ? -3.675 -4.617 -23.565 1.00 95.31 197 SER A C 1
ATOM 1610 O O . SER A 1 197 ? -3.549 -5.825 -23.339 1.00 95.31 197 SER A O 1
ATOM 1612 N N . MET A 1 198 ? -2.726 -3.878 -24.149 1.00 96.19 198 MET A N 1
ATOM 1613 C CA . MET A 1 198 ? -1.434 -4.385 -24.616 1.00 96.19 198 MET A CA 1
ATOM 1614 C C . MET A 1 198 ? -0.399 -4.575 -23.499 1.00 96.19 198 MET A C 1
ATOM 1616 O O . MET A 1 198 ? 0.655 -5.161 -23.747 1.00 96.19 198 MET A O 1
ATOM 1620 N N . ASN A 1 199 ? -0.648 -4.098 -22.272 1.00 97.06 199 ASN A N 1
ATOM 1621 C CA . ASN A 1 199 ? 0.312 -4.280 -21.189 1.00 97.06 199 ASN A CA 1
ATOM 1622 C C . ASN A 1 199 ? 0.428 -5.778 -20.821 1.00 97.06 199 ASN A C 1
ATOM 1624 O O . ASN A 1 199 ? -0.586 -6.415 -20.516 1.00 97.06 199 ASN A O 1
ATOM 1628 N N . PRO A 1 200 ? 1.645 -6.353 -20.804 1.00 96.69 200 PRO A N 1
ATOM 1629 C CA . PRO A 1 200 ? 1.841 -7.785 -20.587 1.00 96.69 200 PRO A CA 1
ATOM 1630 C C . PRO A 1 200 ? 1.497 -8.238 -19.164 1.00 96.69 200 PRO A C 1
ATOM 1632 O O . PRO A 1 200 ? 1.074 -9.375 -18.979 1.00 96.69 200 PRO A O 1
ATOM 1635 N N . ILE A 1 201 ? 1.641 -7.365 -18.158 1.00 97.19 201 ILE A N 1
ATOM 1636 C CA . ILE A 1 201 ? 1.548 -7.763 -16.744 1.00 97.19 201 ILE A CA 1
ATOM 1637 C C . ILE A 1 201 ? 0.385 -7.131 -15.981 1.00 97.19 201 ILE A C 1
ATOM 1639 O O . ILE A 1 201 ? -0.027 -7.669 -14.951 1.00 97.19 201 ILE A O 1
ATOM 1643 N N . TRP A 1 202 ? -0.158 -6.011 -16.465 1.00 97.31 202 TRP A N 1
ATOM 1644 C CA . TRP A 1 202 ? -1.231 -5.278 -15.798 1.00 97.31 202 TRP A CA 1
ATOM 1645 C C . TRP A 1 202 ? -2.254 -4.708 -16.791 1.00 97.31 202 TRP A C 1
ATOM 1647 O O . TRP A 1 202 ? -2.117 -3.587 -17.273 1.00 97.31 202 TRP A O 1
ATOM 1657 N N . LYS A 1 203 ? -3.323 -5.473 -17.048 1.00 96.25 203 LYS A N 1
ATOM 1658 C CA . LYS A 1 203 ? -4.389 -5.148 -18.023 1.00 96.25 203 LYS A CA 1
ATOM 1659 C C . LYS A 1 203 ? -5.598 -4.403 -17.436 1.00 96.25 203 LYS A C 1
ATOM 1661 O O . LYS A 1 203 ? -6.673 -4.358 -18.045 1.00 96.25 203 LYS A O 1
ATOM 1666 N N . TYR A 1 204 ? -5.450 -3.865 -16.226 1.00 96.94 204 TYR A N 1
ATOM 1667 C CA . TYR A 1 204 ? -6.553 -3.259 -15.471 1.00 96.94 204 TYR A CA 1
ATOM 1668 C C . TYR A 1 204 ? -6.448 -1.732 -15.360 1.00 96.94 204 TYR A C 1
ATOM 1670 O O . TYR A 1 204 ? -7.440 -1.074 -15.071 1.00 96.94 204 TYR A O 1
ATOM 1678 N N . GLY A 1 205 ? -5.276 -1.153 -15.627 1.00 96.56 205 GLY A N 1
ATOM 1679 C CA . GLY A 1 205 ? -5.046 0.289 -15.590 1.00 96.56 205 GLY A CA 1
ATOM 1680 C C . GLY A 1 205 ? -3.563 0.615 -15.717 1.00 96.56 205 GLY A C 1
ATOM 1681 O O . GLY A 1 205 ? -2.838 -0.063 -16.442 1.00 96.56 205 GLY A O 1
ATOM 1682 N N . PHE A 1 206 ? -3.083 1.636 -15.010 1.00 96.06 206 PHE A N 1
ATOM 1683 C CA . PHE A 1 206 ? -1.678 2.031 -15.082 1.00 96.06 206 PHE A CA 1
ATOM 1684 C C . PHE A 1 206 ? -0.832 1.288 -14.052 1.00 96.06 206 PHE A C 1
ATOM 1686 O O . PHE A 1 206 ? -1.252 1.052 -12.924 1.00 96.06 206 PHE A O 1
ATOM 1693 N N . ILE A 1 207 ? 0.398 0.968 -14.438 1.00 97.06 207 ILE A N 1
ATOM 1694 C CA . ILE A 1 207 ? 1.443 0.461 -13.548 1.00 97.06 207 ILE A CA 1
ATOM 1695 C C . ILE A 1 207 ? 2.593 1.466 -13.512 1.00 97.06 207 ILE A C 1
ATOM 1697 O O . ILE A 1 207 ? 2.937 2.040 -14.538 1.00 97.06 207 ILE A O 1
ATOM 1701 N N . ASP A 1 208 ? 3.192 1.713 -12.359 1.00 95.38 208 ASP A N 1
ATOM 1702 C CA . ASP A 1 208 ? 4.397 2.523 -12.193 1.00 95.38 208 ASP A CA 1
ATOM 1703 C C . ASP A 1 208 ? 5.437 1.695 -11.447 1.00 95.38 208 ASP A C 1
ATOM 1705 O O . ASP A 1 208 ? 5.117 1.120 -10.412 1.00 95.38 208 ASP A O 1
ATOM 1709 N N . VAL A 1 209 ? 6.660 1.622 -11.973 1.00 96.88 209 VAL A N 1
ATOM 1710 C CA . VAL A 1 209 ? 7.750 0.826 -11.394 1.00 96.88 209 VAL A CA 1
ATOM 1711 C C . VAL A 1 209 ? 8.930 1.745 -11.107 1.00 96.88 209 VAL A C 1
ATOM 1713 O O . VAL A 1 209 ? 9.409 2.461 -11.997 1.00 96.88 209 VAL A O 1
ATOM 1716 N N . GLN A 1 210 ? 9.373 1.748 -9.853 1.00 96.50 210 GLN A N 1
ATOM 1717 C CA . GLN A 1 210 ? 10.494 2.544 -9.365 1.00 96.50 210 GLN A CA 1
ATOM 1718 C C . GLN A 1 210 ? 11.478 1.656 -8.606 1.00 96.50 210 GLN A C 1
ATOM 1720 O O . GLN A 1 210 ? 11.068 0.832 -7.794 1.00 96.50 210 GLN A O 1
ATOM 1725 N N . GLY A 1 211 ? 12.771 1.843 -8.858 1.00 97.12 211 GLY A N 1
ATOM 1726 C CA . GLY A 1 211 ? 13.832 1.241 -8.057 1.00 97.12 211 GLY A CA 1
ATOM 1727 C C . GLY A 1 211 ? 13.890 1.861 -6.670 1.00 97.12 211 GLY A C 1
ATOM 1728 O O . GLY A 1 211 ? 13.750 3.077 -6.537 1.00 97.12 211 GLY A O 1
ATOM 1729 N N . VAL A 1 212 ? 14.105 1.045 -5.644 1.00 96.25 212 VAL A N 1
ATOM 1730 C CA . VAL A 1 212 ? 14.349 1.504 -4.276 1.00 96.25 212 VAL A CA 1
ATOM 1731 C C . VAL A 1 212 ? 15.851 1.570 -4.054 1.00 96.25 212 VAL A C 1
ATOM 1733 O O . VAL A 1 212 ? 16.545 0.563 -4.111 1.00 96.25 212 VAL A O 1
ATOM 1736 N N . VAL A 1 213 ? 16.345 2.780 -3.817 1.00 94.56 213 VAL A N 1
ATOM 1737 C CA . VAL A 1 213 ? 17.751 3.059 -3.516 1.00 94.56 213 VAL A CA 1
ATOM 1738 C C . VAL A 1 213 ? 17.815 3.674 -2.125 1.00 94.56 213 VAL A C 1
ATOM 1740 O O . VAL A 1 213 ? 17.070 4.618 -1.835 1.00 94.56 213 VAL A O 1
ATOM 1743 N N . LYS A 1 214 ? 18.666 3.138 -1.249 1.00 90.06 214 LYS A N 1
ATOM 1744 C CA . LYS A 1 214 ? 18.801 3.615 0.131 1.00 90.06 214 LYS A CA 1
ATOM 1745 C C . LYS A 1 214 ? 19.262 5.074 0.164 1.00 90.06 214 LYS A C 1
ATOM 1747 O O . LYS A 1 214 ? 19.978 5.556 -0.709 1.00 90.06 214 LYS A O 1
ATOM 1752 N N . GLY A 1 215 ? 18.765 5.811 1.156 1.00 85.94 215 GLY A N 1
ATOM 1753 C CA . GLY A 1 215 ? 19.005 7.253 1.304 1.00 85.94 215 GLY A CA 1
ATOM 1754 C C . GLY A 1 215 ? 18.238 8.147 0.317 1.00 85.94 215 GLY A C 1
ATOM 1755 O O . GLY A 1 215 ? 18.214 9.362 0.500 1.00 85.94 215 GLY A O 1
ATOM 1756 N N . CYS A 1 216 ? 17.566 7.585 -0.694 1.00 88.25 216 CYS A N 1
ATOM 1757 C CA . CYS A 1 216 ? 16.791 8.366 -1.655 1.00 88.25 216 CYS A CA 1
ATOM 1758 C C . CYS A 1 216 ? 15.335 8.558 -1.209 1.00 88.25 216 CYS A C 1
ATOM 1760 O O . CYS A 1 216 ? 14.656 7.629 -0.768 1.00 88.25 216 CYS A O 1
ATOM 1762 N N . ARG A 1 217 ? 14.828 9.780 -1.402 1.00 87.88 217 ARG A N 1
ATOM 1763 C CA . ARG A 1 217 ? 13.434 10.135 -1.110 1.00 87.88 217 ARG A CA 1
ATOM 1764 C C . ARG A 1 217 ? 12.480 9.539 -2.140 1.00 87.88 217 ARG A C 1
ATOM 1766 O O . ARG A 1 217 ? 12.786 9.466 -3.327 1.00 87.88 217 ARG A O 1
ATOM 1773 N N . PHE A 1 218 ? 11.276 9.209 -1.685 1.00 86.25 218 PHE A N 1
ATOM 1774 C CA . PHE A 1 218 ? 10.163 8.797 -2.538 1.00 86.25 218 PHE A CA 1
ATOM 1775 C C . PHE A 1 218 ? 9.078 9.868 -2.523 1.00 86.25 218 PHE A C 1
ATOM 1777 O O . PHE A 1 218 ? 8.306 9.987 -1.566 1.00 86.25 218 PHE A O 1
ATOM 1784 N N . LYS A 1 219 ? 9.022 10.669 -3.595 1.00 84.81 219 LYS A N 1
ATOM 1785 C CA . LYS A 1 219 ? 8.196 11.885 -3.667 1.00 84.81 219 LYS A CA 1
ATOM 1786 C C . LYS A 1 219 ? 8.460 12.781 -2.445 1.00 84.81 219 LYS A C 1
ATOM 1788 O O . LYS A 1 219 ? 9.587 13.199 -2.208 1.00 84.81 219 LYS A O 1
ATOM 1793 N N . ASN A 1 220 ? 7.438 13.047 -1.634 1.00 84.38 220 ASN A N 1
ATOM 1794 C CA . ASN A 1 220 ? 7.529 13.859 -0.423 1.00 84.38 220 ASN A CA 1
ATOM 1795 C C . ASN A 1 220 ? 7.907 13.061 0.841 1.00 84.38 220 ASN A C 1
ATOM 1797 O O . ASN A 1 220 ? 7.925 13.628 1.933 1.00 84.38 220 ASN A O 1
ATOM 1801 N N . ARG A 1 221 ? 8.208 11.761 0.732 1.00 89.62 221 ARG A N 1
ATOM 1802 C CA . ARG A 1 221 ? 8.547 10.891 1.870 1.00 89.62 221 ARG A CA 1
ATOM 1803 C C . ARG A 1 221 ? 10.029 10.536 1.894 1.00 89.62 221 ARG A C 1
ATOM 1805 O O . ARG A 1 221 ? 10.710 10.604 0.875 1.00 89.62 221 ARG A O 1
ATOM 1812 N N . LYS A 1 222 ? 10.519 10.200 3.091 1.00 88.94 222 LYS A N 1
ATOM 1813 C CA . LYS A 1 222 ? 11.937 9.898 3.334 1.00 88.94 222 LYS A CA 1
ATOM 1814 C C . LYS A 1 222 ? 12.403 8.654 2.573 1.00 88.94 222 LYS A C 1
ATOM 1816 O O . LYS A 1 222 ? 13.533 8.642 2.114 1.00 88.94 222 LYS A O 1
ATOM 1821 N N . ASP A 1 223 ? 11.524 7.670 2.397 1.00 91.75 223 ASP A N 1
ATOM 1822 C CA . ASP A 1 223 ? 11.836 6.375 1.787 1.00 91.75 223 ASP A CA 1
ATOM 1823 C C . ASP A 1 223 ? 10.564 5.689 1.226 1.00 91.75 223 ASP A C 1
ATOM 1825 O O . ASP A 1 223 ? 9.439 6.176 1.410 1.00 91.75 223 ASP A O 1
ATOM 1829 N N . ALA A 1 224 ? 10.746 4.557 0.536 1.00 92.06 224 ALA A N 1
ATOM 1830 C CA . ALA A 1 224 ? 9.675 3.794 -0.113 1.00 92.06 224 ALA A CA 1
ATOM 1831 C C . ALA A 1 224 ? 8.673 3.163 0.869 1.00 92.06 224 ALA A C 1
ATOM 1833 O O . ALA A 1 224 ? 7.472 3.141 0.590 1.00 92.06 224 ALA A O 1
ATOM 1834 N N . VAL A 1 225 ? 9.142 2.672 2.019 1.00 92.62 225 VAL A N 1
ATOM 1835 C CA . VAL A 1 225 ? 8.298 2.034 3.042 1.00 92.62 225 VAL A CA 1
ATOM 1836 C C . VAL A 1 225 ? 7.396 3.090 3.679 1.00 92.62 225 VAL A C 1
ATOM 1838 O O . VAL A 1 225 ? 6.175 2.938 3.703 1.00 92.62 225 VAL A O 1
ATOM 1841 N N . SER A 1 226 ? 7.966 4.222 4.088 1.00 92.69 226 SER A N 1
ATOM 1842 C CA . SER A 1 226 ? 7.244 5.398 4.573 1.00 92.69 226 SER A CA 1
ATOM 1843 C C . SER A 1 226 ? 6.227 5.915 3.552 1.00 92.69 226 SER A C 1
ATOM 1845 O O . SER A 1 226 ? 5.139 6.353 3.929 1.00 92.69 226 SER A O 1
ATOM 1847 N N . TYR A 1 227 ? 6.550 5.866 2.255 1.00 92.38 227 TYR A N 1
ATOM 1848 C CA . TYR A 1 227 ? 5.613 6.227 1.191 1.00 92.38 227 TYR A CA 1
ATOM 1849 C C . TYR A 1 227 ? 4.431 5.261 1.081 1.00 92.38 227 TYR A C 1
ATOM 1851 O O . TYR A 1 227 ? 3.289 5.718 0.996 1.00 92.38 227 TYR A O 1
ATOM 1859 N N . ALA A 1 228 ? 4.681 3.952 1.126 1.00 91.81 228 ALA A N 1
ATOM 1860 C CA . ALA A 1 228 ? 3.627 2.945 1.056 1.00 91.81 228 ALA A CA 1
ATOM 1861 C C . ALA A 1 228 ? 2.710 2.974 2.294 1.00 91.81 228 ALA A C 1
ATOM 1863 O O . ALA A 1 228 ? 1.509 2.774 2.170 1.00 91.81 228 ALA A O 1
ATOM 1864 N N . TYR A 1 229 ? 3.246 3.279 3.479 1.00 91.19 229 TYR A N 1
ATOM 1865 C CA . TYR A 1 229 ? 2.499 3.268 4.746 1.00 91.19 229 TYR A CA 1
ATOM 1866 C C . TYR A 1 229 ? 1.822 4.604 5.105 1.00 91.19 229 TYR A C 1
ATOM 1868 O O . TYR A 1 229 ? 1.141 4.688 6.127 1.00 91.19 229 TYR A O 1
ATOM 1876 N N . LYS A 1 230 ? 1.988 5.652 4.285 1.00 89.88 230 LYS A N 1
ATOM 1877 C CA . LYS A 1 230 ? 1.715 7.061 4.637 1.00 89.88 230 LYS A CA 1
ATOM 1878 C C . LYS A 1 230 ? 0.321 7.375 5.199 1.00 89.88 230 LYS A C 1
ATOM 1880 O O . LYS A 1 230 ? 0.189 8.361 5.923 1.00 89.88 230 LYS A O 1
ATOM 1885 N N . TYR A 1 231 ? -0.695 6.590 4.842 1.00 86.31 231 TYR A N 1
ATOM 1886 C CA . TYR A 1 231 ? -2.080 6.780 5.292 1.00 86.31 231 TYR A CA 1
ATOM 1887 C C . TYR A 1 231 ? -2.520 5.775 6.358 1.00 86.31 231 TYR A C 1
ATOM 1889 O O . TYR A 1 231 ? -3.403 6.083 7.147 1.00 86.31 231 TYR A O 1
ATOM 1897 N N . LEU A 1 232 ? -1.870 4.610 6.440 1.00 85.62 232 LEU A N 1
ATOM 1898 C CA . LEU A 1 232 ? -2.231 3.556 7.394 1.00 85.62 232 LEU A CA 1
ATOM 1899 C C . LEU A 1 232 ? -1.728 3.817 8.815 1.00 85.62 232 LEU A C 1
ATOM 1901 O O . LEU A 1 232 ? -2.217 3.200 9.757 1.00 85.62 232 LEU A O 1
ATOM 1905 N N . THR A 1 233 ? -0.735 4.693 8.970 1.00 84.94 233 THR A N 1
ATOM 1906 C CA . THR A 1 233 ? -0.181 5.072 10.277 1.00 84.94 233 THR A CA 1
ATOM 1907 C C . THR A 1 233 ? -0.829 6.322 10.868 1.00 84.94 233 THR A C 1
ATOM 1909 O O . THR A 1 233 ? -0.333 6.817 11.873 1.00 84.94 233 THR A O 1
ATOM 1912 N N . LYS A 1 234 ? -1.870 6.868 10.231 1.00 83.06 234 LYS A N 1
ATOM 1913 C CA . LYS A 1 234 ? -2.612 8.032 10.730 1.00 83.06 234 LYS A CA 1
ATOM 1914 C C . LYS A 1 234 ? -3.838 7.580 11.515 1.00 83.06 234 LYS A C 1
ATOM 1916 O O . LYS A 1 234 ? -4.501 6.632 11.090 1.00 83.06 234 LYS A O 1
ATOM 1921 N N . SER A 1 235 ? -4.124 8.246 12.630 1.00 83.81 235 SER A N 1
ATOM 1922 C CA . SER A 1 235 ? -5.359 8.013 13.381 1.00 83.81 235 SER A CA 1
ATOM 1923 C C . SER A 1 235 ? -6.446 8.898 12.789 1.00 83.81 235 SER A C 1
ATOM 1925 O O . SER A 1 235 ? -6.313 10.115 12.783 1.00 83.81 235 SER A O 1
ATOM 1927 N N . LEU A 1 236 ? -7.525 8.313 12.276 1.00 83.00 236 LEU A N 1
ATOM 1928 C CA . LEU A 1 236 ? -8.651 9.100 11.766 1.00 83.00 236 LEU A CA 1
ATOM 1929 C C . LEU A 1 236 ? -9.442 9.754 12.893 1.00 83.00 236 LEU A C 1
ATOM 1931 O O . LEU A 1 236 ? -9.982 10.835 12.698 1.00 83.00 236 LEU A O 1
ATOM 1935 N N . THR A 1 237 ? -9.498 9.099 14.050 1.00 76.19 237 THR A N 1
ATOM 1936 C CA . THR A 1 237 ? -10.224 9.589 15.221 1.00 76.19 237 THR A CA 1
ATOM 1937 C C . THR A 1 237 ? -9.454 10.701 15.925 1.00 76.19 237 THR A C 1
ATOM 1939 O O . THR A 1 237 ? -10.047 11.710 16.266 1.00 76.19 237 THR A O 1
ATOM 1942 N N . ASP A 1 238 ? -8.132 10.583 16.073 1.00 74.38 238 ASP A N 1
ATOM 1943 C CA . ASP A 1 238 ? -7.347 11.558 16.853 1.00 74.38 238 ASP A CA 1
ATOM 1944 C C . ASP A 1 238 ? -6.896 12.737 15.978 1.00 74.38 238 ASP A C 1
ATOM 1946 O O . ASP A 1 238 ? -7.019 13.889 16.385 1.00 74.38 238 ASP A O 1
ATOM 1950 N N . ASP A 1 239 ? -6.400 12.469 14.762 1.00 72.62 239 ASP A N 1
ATOM 1951 C CA . ASP A 1 239 ? -5.817 13.515 13.908 1.00 72.62 239 ASP A CA 1
ATOM 1952 C C . ASP A 1 239 ? -6.901 14.404 13.266 1.00 72.62 239 ASP A C 1
ATOM 1954 O O . ASP A 1 239 ? -6.607 15.503 12.789 1.00 72.62 239 ASP A O 1
ATOM 1958 N N . HIS A 1 240 ? -8.147 13.916 13.212 1.00 76.19 240 HIS A N 1
ATOM 1959 C CA . HIS A 1 240 ? -9.230 14.505 12.424 1.00 76.19 240 HIS A CA 1
ATOM 1960 C C . HIS A 1 240 ? -10.610 14.496 13.121 1.00 76.19 240 HIS A C 1
ATOM 1962 O O . HIS A 1 240 ? -11.614 14.682 12.437 1.00 76.19 240 HIS A O 1
ATOM 1968 N N . CYS A 1 241 ? -10.677 14.329 14.454 1.00 72.56 241 CYS A N 1
ATOM 1969 C CA . CYS A 1 241 ? -11.924 14.160 15.231 1.00 72.56 241 CYS A CA 1
ATOM 1970 C C . CYS A 1 241 ? -13.048 15.128 14.831 1.00 72.56 241 CYS A C 1
ATOM 1972 O O . CYS A 1 241 ? -14.128 14.695 14.446 1.00 72.56 241 CYS A O 1
ATOM 1974 N N . ARG A 1 242 ? -12.759 16.438 14.835 1.00 80.38 242 ARG A N 1
ATOM 1975 C CA . ARG A 1 242 ? -13.756 17.487 14.554 1.00 80.38 242 ARG A CA 1
ATOM 1976 C C . ARG A 1 242 ? -14.307 17.410 13.134 1.00 80.38 242 ARG A C 1
ATOM 1978 O O . ARG A 1 242 ? -15.509 17.442 12.937 1.00 80.38 242 ARG A O 1
ATOM 1985 N N . GLU A 1 243 ? -13.428 17.267 12.139 1.00 84.62 243 GLU A N 1
ATOM 1986 C CA . GLU A 1 243 ? -13.879 17.125 10.748 1.00 84.62 243 GLU A CA 1
ATOM 1987 C C . GLU A 1 243 ? -14.662 15.819 10.571 1.00 84.62 243 GLU A C 1
ATOM 1989 O O . GLU A 1 243 ? -15.611 15.785 9.804 1.00 84.62 243 GLU A O 1
ATOM 1994 N N . LEU A 1 244 ? -14.303 14.746 11.282 1.00 84.56 244 LEU A N 1
ATOM 1995 C CA . LEU A 1 244 ? -15.001 13.467 11.191 1.00 84.56 244 LEU A CA 1
ATOM 1996 C C . LEU A 1 244 ? -16.412 13.508 11.794 1.00 84.56 244 LEU A C 1
ATOM 1998 O O . LEU A 1 244 ? -17.289 12.814 11.283 1.00 84.56 244 LEU A O 1
ATOM 2002 N N . GLU A 1 245 ? -16.639 14.265 12.866 1.00 83.12 245 GLU A N 1
ATOM 2003 C CA . GLU A 1 245 ? -17.947 14.406 13.529 1.00 83.12 245 GLU A CA 1
ATOM 2004 C C . GLU A 1 245 ? -18.995 15.045 12.609 1.00 83.12 245 GLU A C 1
ATOM 2006 O O . GLU A 1 245 ? -20.116 14.545 12.542 1.00 83.12 245 GLU A O 1
ATOM 2011 N N . ASP A 1 246 ? -18.593 16.036 11.810 1.00 85.12 246 ASP A N 1
ATOM 2012 C CA . ASP A 1 246 ? -19.497 16.833 10.968 1.00 85.12 246 ASP A CA 1
ATOM 2013 C C . ASP A 1 246 ? -19.768 16.236 9.570 1.00 85.12 246 ASP A C 1
ATOM 2015 O O . ASP A 1 246 ? -20.499 16.820 8.771 1.00 85.12 246 ASP A O 1
ATOM 2019 N N . LEU A 1 247 ? -19.156 15.097 9.221 1.00 88.31 247 LEU A N 1
ATOM 2020 C CA . LEU A 1 247 ? -19.292 14.510 7.880 1.00 88.31 247 LEU A CA 1
ATOM 2021 C C . LEU A 1 247 ? -20.535 13.625 7.728 1.00 88.31 247 LEU A C 1
ATOM 2023 O O . LEU A 1 247 ? -20.696 12.640 8.452 1.00 88.31 247 LEU A O 1
ATOM 2027 N N . ASP A 1 248 ? -21.317 13.873 6.677 1.00 87.25 248 ASP A N 1
ATOM 2028 C CA . ASP A 1 248 ? -22.387 12.968 6.235 1.00 87.25 248 ASP A CA 1
ATOM 2029 C C . ASP A 1 248 ? -21.938 12.026 5.105 1.00 87.25 248 ASP A C 1
ATOM 2031 O O . ASP A 1 248 ? -22.550 10.989 4.819 1.00 87.25 248 ASP A O 1
ATOM 2035 N N . SER A 1 249 ? -20.872 12.395 4.394 1.00 90.88 249 SER A N 1
ATOM 2036 C CA . SER A 1 249 ? -20.288 11.573 3.341 1.00 90.88 249 SER A CA 1
ATOM 2037 C C . SER A 1 249 ? -18.778 11.777 3.232 1.00 90.88 249 SER A C 1
ATOM 2039 O O . SER A 1 249 ? -18.238 12.843 3.512 1.00 90.88 249 SER A O 1
ATOM 2041 N N . ILE A 1 250 ? -18.058 10.751 2.773 1.00 91.31 250 ILE A N 1
ATOM 2042 C CA . ILE A 1 250 ? -16.602 10.835 2.560 1.00 91.31 250 ILE A CA 1
ATOM 2043 C C . ILE A 1 250 ? -16.280 11.852 1.453 1.00 91.31 250 ILE A C 1
ATOM 2045 O O . ILE A 1 250 ? -15.216 12.473 1.454 1.00 91.31 250 ILE A O 1
ATOM 2049 N N . SER A 1 251 ? -17.197 12.031 0.502 1.00 87.00 251 SER A N 1
ATOM 2050 C CA . SER A 1 251 ? -17.055 12.984 -0.598 1.00 87.00 251 SER A CA 1
ATOM 2051 C C . SER A 1 251 ? -16.995 14.442 -0.128 1.00 87.00 251 SER A C 1
ATOM 2053 O O . SER A 1 251 ? -16.289 15.231 -0.755 1.00 87.00 251 SER A O 1
ATOM 2055 N N . GLU A 1 252 ? -17.659 14.783 0.979 1.00 89.38 252 GLU A N 1
ATOM 2056 C CA . GLU A 1 252 ? -17.669 16.131 1.575 1.00 89.38 252 GLU A CA 1
ATOM 2057 C C . GLU A 1 252 ? -16.388 16.468 2.351 1.00 89.38 252 GLU A C 1
ATOM 2059 O O . GLU A 1 252 ? -16.124 17.636 2.642 1.00 89.38 252 GLU A O 1
ATOM 2064 N N . CYS A 1 253 ? -15.554 15.466 2.646 1.00 90.06 253 CYS A N 1
ATOM 2065 C CA . CYS A 1 253 ? -14.301 15.663 3.366 1.00 90.06 253 CYS A CA 1
ATOM 2066 C C . CYS A 1 253 ? -13.362 16.596 2.592 1.00 90.06 253 CYS A C 1
ATOM 2068 O O . CYS A 1 253 ? -12.976 16.319 1.449 1.00 90.06 253 CYS A O 1
ATOM 2070 N N . ARG A 1 254 ? -12.965 17.699 3.236 1.00 88.50 254 ARG A N 1
ATOM 2071 C CA . ARG A 1 254 ? -12.104 18.735 2.648 1.00 88.50 254 ARG A CA 1
ATOM 2072 C C . ARG A 1 254 ? -10.645 18.310 2.706 1.00 88.50 254 ARG A C 1
ATOM 2074 O O . ARG A 1 254 ? -9.883 18.543 1.764 1.00 88.50 254 ARG A O 1
ATOM 2081 N N . THR A 1 255 ? -10.252 17.643 3.787 1.00 90.81 255 THR A N 1
ATOM 2082 C CA . THR A 1 255 ? -8.875 17.199 3.973 1.00 90.81 255 THR A CA 1
ATOM 2083 C C . THR A 1 255 ? -8.559 16.004 3.077 1.00 90.81 255 THR A C 1
ATOM 2085 O O . THR A 1 255 ? -8.911 14.859 3.360 1.00 90.81 255 THR A O 1
ATOM 2088 N N . LYS A 1 256 ? -7.772 16.241 2.021 1.00 90.19 256 LYS A N 1
ATOM 2089 C CA . LYS A 1 256 ? -7.337 15.205 1.067 1.00 90.19 256 LYS A CA 1
ATOM 2090 C C . LYS A 1 256 ? -6.812 13.929 1.732 1.00 90.19 256 LYS A C 1
ATOM 2092 O O . LYS A 1 256 ? -7.153 12.831 1.300 1.00 90.19 256 LYS A O 1
ATOM 2097 N N . SER A 1 257 ? -5.958 14.043 2.755 1.00 88.81 257 SER A N 1
ATOM 2098 C CA . SER A 1 257 ? -5.407 12.850 3.412 1.00 88.81 257 SER A CA 1
ATOM 2099 C C . SER A 1 257 ? -6.442 12.064 4.204 1.00 88.81 257 SER A C 1
ATOM 2101 O O . SER A 1 257 ? -6.366 10.841 4.207 1.00 88.81 257 SER A O 1
ATOM 2103 N N . LEU A 1 258 ? -7.385 12.752 4.850 1.00 89.69 258 LEU A N 1
ATOM 2104 C CA .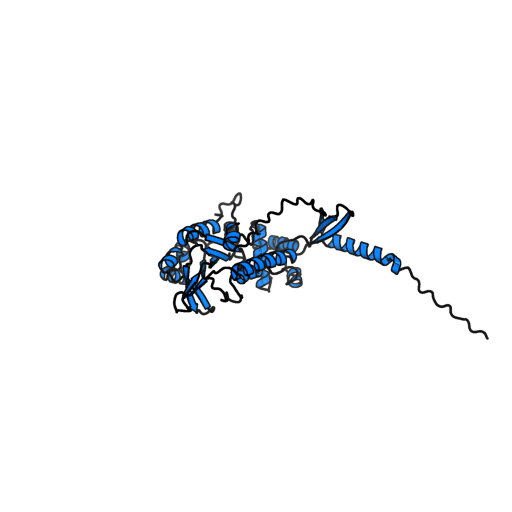 LEU A 1 258 ? -8.472 12.120 5.589 1.00 89.69 258 LEU A CA 1
ATOM 2105 C C . LEU A 1 258 ? -9.396 11.387 4.616 1.00 89.69 258 LEU A C 1
ATOM 2107 O O . LEU A 1 258 ? -9.640 10.197 4.789 1.00 89.69 258 LEU A O 1
ATOM 2111 N N . ARG A 1 259 ? -9.794 12.051 3.526 1.00 92.75 259 ARG A N 1
ATOM 2112 C CA . ARG A 1 259 ? -10.614 11.471 2.455 1.00 92.75 259 ARG A CA 1
ATOM 2113 C C . ARG A 1 259 ? -10.011 10.192 1.872 1.00 92.75 259 ARG A C 1
ATOM 2115 O O . ARG A 1 259 ? -10.704 9.185 1.754 1.00 92.75 259 ARG A O 1
ATOM 2122 N N . ILE A 1 260 ? -8.713 10.202 1.555 1.00 93.19 260 ILE A N 1
ATOM 2123 C CA . ILE A 1 260 ? -8.001 9.010 1.063 1.00 93.19 260 ILE A CA 1
ATOM 2124 C C . ILE A 1 260 ? -8.047 7.873 2.093 1.00 93.19 260 ILE A C 1
ATOM 2126 O O . ILE A 1 260 ? -8.352 6.731 1.743 1.00 93.19 260 ILE A O 1
ATOM 2130 N N . SER A 1 261 ? -7.757 8.168 3.361 1.00 91.38 261 SER A N 1
ATOM 2131 C CA . SER A 1 261 ? -7.768 7.147 4.407 1.00 91.38 261 SER A CA 1
ATOM 2132 C C . SER A 1 261 ? -9.170 6.590 4.678 1.00 91.38 261 SER A C 1
ATOM 2134 O O . SER A 1 261 ? -9.312 5.378 4.843 1.00 91.38 261 SER A O 1
ATOM 2136 N N . LEU A 1 262 ? -10.204 7.440 4.681 1.00 92.44 262 LEU A N 1
ATOM 2137 C CA . LEU A 1 262 ? -11.604 7.038 4.845 1.00 92.44 262 LEU A CA 1
ATOM 2138 C C . LEU A 1 262 ? -12.035 6.084 3.730 1.00 92.44 262 LEU A C 1
ATOM 2140 O O . LEU A 1 262 ? -12.532 4.997 4.023 1.00 92.44 262 LEU A O 1
ATOM 2144 N N . TRP A 1 263 ? -11.767 6.433 2.466 1.00 94.31 263 TRP A N 1
ATOM 2145 C CA . TRP A 1 263 ? -12.027 5.535 1.340 1.00 94.31 263 TRP A CA 1
ATOM 2146 C C . TRP A 1 263 ? -11.270 4.216 1.474 1.00 94.31 263 TRP A C 1
ATOM 2148 O O . TRP A 1 263 ? -11.860 3.149 1.315 1.00 94.31 263 TRP A O 1
ATOM 2158 N N . GLY A 1 264 ? -9.980 4.271 1.815 1.00 93.38 264 GLY A N 1
ATOM 2159 C CA . GLY A 1 264 ? -9.160 3.077 2.000 1.00 93.38 264 GLY A CA 1
ATOM 2160 C C . GLY A 1 264 ? -9.747 2.131 3.048 1.00 93.38 264 GLY A C 1
ATOM 2161 O O . GLY A 1 264 ? -9.912 0.940 2.788 1.00 93.38 264 GLY A O 1
ATOM 2162 N N . HIS A 1 265 ? -10.115 2.645 4.222 1.00 92.00 265 HIS A N 1
ATOM 2163 C CA . HIS A 1 265 ? -10.689 1.825 5.288 1.00 92.00 265 HIS A CA 1
ATOM 2164 C C . HIS A 1 265 ? -12.098 1.321 4.968 1.00 92.00 265 HIS A C 1
ATOM 2166 O O . HIS A 1 265 ? -12.365 0.141 5.211 1.00 92.00 265 HIS A O 1
ATOM 2172 N N . LEU A 1 266 ? -12.964 2.156 4.384 1.00 92.75 266 LEU A N 1
ATOM 2173 C CA . LEU A 1 266 ? -14.300 1.750 3.944 1.00 92.75 266 LEU A CA 1
ATOM 2174 C C . LEU A 1 266 ? -14.217 0.591 2.945 1.00 92.75 266 LEU A C 1
ATOM 2176 O O . LEU A 1 266 ? -14.890 -0.429 3.117 1.00 92.75 266 LEU A O 1
ATOM 2180 N N . CYS A 1 267 ? -13.383 0.726 1.914 1.00 93.31 267 CYS A N 1
ATOM 2181 C CA . CYS A 1 267 ? -13.255 -0.278 0.864 1.00 93.31 267 CYS A CA 1
ATOM 2182 C C . CYS A 1 267 ? -12.609 -1.560 1.372 1.00 93.31 267 CYS A C 1
ATOM 2184 O O . CYS A 1 267 ? -13.153 -2.644 1.159 1.00 93.31 267 CYS A O 1
ATOM 2186 N N . ASN A 1 268 ? -11.519 -1.458 2.131 1.00 92.75 268 ASN A N 1
ATOM 2187 C CA . ASN A 1 268 ? -10.905 -2.644 2.711 1.00 92.75 268 ASN A CA 1
ATOM 2188 C C . ASN A 1 268 ? -11.858 -3.371 3.678 1.00 92.75 268 ASN A C 1
ATOM 2190 O O . ASN A 1 268 ? -11.863 -4.599 3.710 1.00 92.75 268 ASN A O 1
ATOM 2194 N N . LYS A 1 269 ? -12.703 -2.650 4.432 1.00 90.56 269 LYS A N 1
ATOM 2195 C CA . LYS A 1 269 ? -13.733 -3.261 5.288 1.00 90.56 269 LYS A CA 1
ATOM 2196 C C . LYS A 1 269 ? -14.843 -3.921 4.465 1.00 90.56 269 LYS A C 1
ATOM 2198 O O . LYS A 1 269 ? -15.205 -5.052 4.765 1.00 90.56 269 LYS A O 1
ATOM 2203 N N . SER A 1 270 ? -15.344 -3.244 3.432 1.00 91.25 270 SER A N 1
ATOM 2204 C CA . SER A 1 270 ? -16.475 -3.723 2.618 1.00 91.25 270 SER A CA 1
ATOM 2205 C C . SER A 1 270 ? -16.142 -4.992 1.829 1.00 91.25 270 SER A C 1
ATOM 2207 O O . SER A 1 270 ? -16.999 -5.851 1.680 1.00 91.25 270 SER A O 1
ATOM 2209 N N . TYR A 1 271 ? -14.893 -5.135 1.379 1.00 91.06 271 TYR A N 1
ATOM 2210 C CA . TYR A 1 271 ? -14.428 -6.294 0.605 1.00 91.06 271 TYR A CA 1
ATOM 2211 C C . TYR A 1 271 ? -13.593 -7.290 1.430 1.00 91.06 271 TYR A C 1
ATOM 2213 O O . TYR A 1 271 ? -12.922 -8.148 0.865 1.00 91.06 271 TYR A O 1
ATOM 2221 N N . GLY A 1 272 ? -13.552 -7.156 2.763 1.00 90.00 272 GLY A N 1
ATOM 2222 C CA . GLY A 1 272 ? -12.778 -8.059 3.629 1.00 90.00 272 GLY A CA 1
ATOM 2223 C C . GLY A 1 272 ? -11.264 -8.060 3.360 1.00 90.00 272 GLY A C 1
ATOM 2224 O O . GLY A 1 272 ? -10.559 -9.016 3.685 1.00 90.00 272 GLY A O 1
ATOM 2225 N N . LEU A 1 273 ? -10.725 -6.994 2.765 1.00 92.88 273 LEU A N 1
ATOM 2226 C CA . LEU A 1 273 ? -9.331 -6.924 2.346 1.00 92.88 273 LEU A CA 1
ATOM 2227 C C . LEU A 1 273 ? -8.413 -6.587 3.521 1.00 92.88 273 LEU A C 1
ATOM 2229 O O . LEU A 1 273 ? -8.691 -5.733 4.366 1.00 92.88 273 LEU A O 1
ATOM 2233 N N . ARG A 1 274 ? -7.240 -7.216 3.551 1.00 90.75 274 ARG A N 1
ATOM 2234 C CA . ARG A 1 274 ? -6.142 -6.785 4.422 1.00 90.75 274 ARG A CA 1
ATOM 2235 C C . ARG A 1 274 ? -5.465 -5.548 3.823 1.00 90.75 274 ARG A C 1
ATOM 2237 O O . ARG A 1 274 ? -5.052 -5.585 2.666 1.00 90.75 274 ARG A O 1
ATOM 2244 N N . ASP A 1 275 ? -5.288 -4.505 4.637 1.00 89.50 275 ASP A N 1
ATOM 2245 C CA . ASP A 1 275 ? -4.641 -3.249 4.210 1.00 89.50 275 ASP A CA 1
ATOM 2246 C C . ASP A 1 275 ? -3.167 -3.467 3.874 1.00 89.50 275 ASP A C 1
ATOM 2248 O O . ASP A 1 275 ? -2.639 -2.845 2.962 1.00 89.50 275 ASP A O 1
ATOM 2252 N N . ILE A 1 276 ? -2.508 -4.359 4.621 1.00 92.19 276 ILE A N 1
ATOM 2253 C CA . ILE A 1 276 ? -1.116 -4.760 4.421 1.00 92.19 276 ILE A CA 1
ATOM 2254 C C . ILE A 1 276 ? -1.053 -6.282 4.409 1.00 92.19 276 ILE A C 1
ATOM 2256 O O . ILE A 1 276 ? -1.606 -6.937 5.297 1.00 92.19 276 ILE A O 1
ATOM 2260 N N . THR A 1 277 ? -0.340 -6.841 3.436 1.00 92.62 277 THR A N 1
ATOM 2261 C CA . THR A 1 277 ? -0.050 -8.275 3.358 1.00 92.62 277 THR A CA 1
ATOM 2262 C C . THR A 1 277 ? 1.415 -8.513 3.026 1.00 92.62 277 THR A C 1
ATOM 2264 O O . THR A 1 277 ? 1.971 -7.873 2.138 1.00 92.62 277 THR A O 1
ATOM 2267 N N . TYR A 1 278 ? 2.035 -9.437 3.751 1.00 92.69 278 TYR A N 1
ATOM 2268 C CA . TYR A 1 278 ? 3.354 -9.993 3.467 1.00 92.69 278 TYR A CA 1
ATOM 2269 C C . TYR A 1 278 ? 3.441 -11.374 4.115 1.00 92.69 278 TYR A C 1
ATOM 2271 O O . TYR A 1 278 ? 2.807 -11.627 5.143 1.00 92.69 278 TYR A O 1
ATOM 2279 N N . GLY A 1 279 ? 4.181 -12.277 3.478 1.00 88.12 279 GLY A N 1
ATOM 2280 C CA . GLY A 1 279 ? 4.353 -13.652 3.943 1.00 88.12 279 GLY A CA 1
ATOM 2281 C C . GLY A 1 279 ? 5.623 -13.851 4.767 1.00 88.12 279 GLY A C 1
ATOM 2282 O O . GLY A 1 279 ? 6.427 -12.933 4.933 1.00 88.12 279 GLY A O 1
ATOM 2283 N N . ARG A 1 280 ? 5.824 -15.092 5.221 1.00 90.06 280 ARG A N 1
ATOM 2284 C CA . ARG A 1 280 ? 7.033 -15.548 5.925 1.00 90.06 280 ARG A CA 1
ATOM 2285 C C . ARG A 1 280 ? 8.319 -15.232 5.146 1.00 90.06 280 ARG A C 1
ATOM 2287 O O . ARG A 1 280 ? 9.222 -14.650 5.728 1.00 90.06 280 ARG A O 1
ATOM 2294 N N . LYS A 1 281 ? 8.322 -15.444 3.823 1.00 91.94 281 LYS A N 1
ATOM 2295 C CA . LYS A 1 281 ? 9.466 -15.141 2.939 1.00 91.94 281 LYS A CA 1
ATOM 2296 C C . LYS A 1 281 ? 9.977 -13.700 3.024 1.00 91.94 281 LYS A C 1
ATOM 2298 O O . LYS A 1 281 ? 11.168 -13.476 2.902 1.00 91.94 281 LYS A O 1
ATOM 2303 N N . VAL A 1 282 ? 9.100 -12.718 3.260 1.00 93.06 282 VAL A N 1
ATOM 2304 C CA . VAL A 1 282 ? 9.543 -11.323 3.457 1.00 93.06 282 VAL A CA 1
ATOM 2305 C C . VAL A 1 282 ? 10.313 -11.184 4.764 1.00 93.06 282 VAL A C 1
ATOM 2307 O O . VAL A 1 282 ? 11.328 -10.498 4.808 1.00 93.06 282 VAL A O 1
ATOM 2310 N N . LYS A 1 283 ? 9.828 -11.833 5.828 1.00 91.31 283 LYS A N 1
ATOM 2311 C CA . LYS A 1 283 ? 10.508 -11.818 7.123 1.00 91.31 283 LYS A CA 1
ATOM 2312 C C . LYS A 1 283 ? 11.857 -12.527 7.038 1.00 91.31 283 LYS A C 1
ATOM 2314 O O . LYS A 1 283 ? 12.809 -12.026 7.608 1.00 91.31 283 LYS A O 1
ATOM 2319 N N . GLU A 1 284 ? 11.936 -13.641 6.314 1.00 91.56 284 GLU A N 1
ATOM 2320 C CA . GLU A 1 284 ? 13.192 -14.359 6.055 1.00 91.56 284 GLU A CA 1
ATOM 2321 C C . GLU A 1 284 ? 14.173 -13.487 5.266 1.00 91.56 284 GLU A C 1
ATOM 2323 O O . GLU A 1 284 ? 15.296 -13.274 5.709 1.00 91.56 284 GLU A O 1
ATOM 2328 N N . PHE A 1 285 ? 13.726 -12.897 4.152 1.00 91.62 285 PHE A N 1
ATOM 2329 C CA . PHE A 1 285 ? 14.565 -12.046 3.304 1.00 91.62 285 PHE A CA 1
ATOM 2330 C C . PHE A 1 285 ? 15.179 -10.870 4.080 1.00 91.62 285 PHE A C 1
ATOM 2332 O O . PHE A 1 285 ? 16.361 -10.549 3.920 1.00 91.62 285 PHE A O 1
ATOM 2339 N N . LEU A 1 286 ? 14.368 -10.235 4.928 1.00 91.88 286 LEU A N 1
ATOM 2340 C CA . LEU A 1 286 ? 14.747 -9.081 5.740 1.00 91.88 286 LEU A CA 1
ATOM 2341 C C . LEU A 1 286 ? 15.320 -9.455 7.118 1.00 91.88 286 LEU A C 1
ATOM 2343 O O . LEU A 1 286 ? 15.527 -8.560 7.931 1.00 91.88 286 LEU A O 1
ATOM 2347 N N . SER A 1 287 ? 15.541 -10.741 7.407 1.00 90.69 287 SER A N 1
ATOM 2348 C CA . SER A 1 287 ? 16.043 -11.216 8.708 1.00 90.69 287 SER A CA 1
ATOM 2349 C C . SER A 1 287 ? 15.222 -10.706 9.909 1.00 90.69 287 SER A C 1
ATOM 2351 O O . SER A 1 287 ? 15.758 -10.363 10.954 1.00 90.69 287 SER A O 1
ATOM 2353 N N . MET A 1 288 ? 13.897 -10.635 9.747 1.00 86.44 288 MET A N 1
ATOM 2354 C CA . MET A 1 288 ? 12.926 -10.187 10.758 1.00 86.44 288 MET A CA 1
ATOM 2355 C C . MET A 1 288 ? 12.266 -11.340 11.520 1.00 86.44 288 MET A C 1
ATOM 2357 O O . MET A 1 288 ? 11.327 -11.113 12.292 1.00 86.44 288 MET A O 1
ATOM 2361 N N . LEU A 1 289 ? 12.634 -12.587 11.223 1.00 82.94 289 LEU A N 1
ATOM 2362 C CA . LEU A 1 289 ? 12.188 -13.692 12.057 1.00 82.94 289 LEU A CA 1
ATOM 2363 C C . LEU A 1 289 ? 12.841 -13.535 13.434 1.00 82.94 289 LEU A C 1
ATOM 2365 O O . LEU A 1 289 ? 14.010 -13.153 13.490 1.00 82.94 289 LEU A O 1
ATOM 2369 N N . PRO A 1 290 ? 12.097 -13.773 14.530 1.00 74.88 290 PRO A N 1
ATOM 2370 C CA . PRO A 1 290 ? 12.742 -13.886 15.828 1.00 74.88 290 PRO A CA 1
ATOM 2371 C C . PRO A 1 290 ? 13.862 -14.922 15.699 1.00 74.88 290 PRO A C 1
ATOM 2373 O O . PRO A 1 290 ? 13.685 -15.913 14.981 1.00 74.88 290 PRO A O 1
ATOM 2376 N N . ALA A 1 291 ? 15.001 -14.676 16.354 1.00 62.44 291 ALA A N 1
ATOM 2377 C CA . ALA A 1 291 ? 15.966 -15.744 16.577 1.00 62.44 291 ALA A CA 1
ATOM 2378 C C . ALA A 1 291 ? 15.185 -16.944 17.125 1.00 62.44 291 ALA A C 1
ATOM 2380 O O . ALA A 1 291 ? 14.205 -16.745 17.850 1.00 62.44 291 ALA A O 1
ATOM 2381 N N . GLU A 1 292 ? 15.536 -18.158 16.708 1.00 54.28 292 GLU A N 1
ATOM 2382 C CA . GLU A 1 292 ? 14.982 -19.362 17.317 1.00 54.28 292 GLU A CA 1
ATOM 2383 C C . GLU A 1 292 ? 15.344 -19.317 18.799 1.00 54.28 292 GLU A C 1
ATOM 2385 O O . GLU A 1 292 ? 16.416 -19.744 19.217 1.00 54.28 292 GLU A O 1
ATOM 2390 N N . ASN A 1 293 ? 14.477 -18.710 19.600 1.00 45.03 293 ASN A N 1
ATOM 2391 C CA . ASN A 1 293 ? 14.549 -18.839 21.026 1.00 45.03 293 ASN A CA 1
ATOM 2392 C C . ASN A 1 293 ? 14.255 -20.313 21.274 1.00 45.03 293 ASN A C 1
ATOM 2394 O O . ASN A 1 293 ? 13.112 -20.759 21.159 1.00 45.03 293 ASN A O 1
ATOM 2398 N N . MET A 1 294 ? 15.311 -21.051 21.612 1.00 41.50 294 MET A N 1
ATOM 2399 C CA . MET A 1 294 ? 15.266 -22.244 22.452 1.00 41.50 294 MET A CA 1
ATOM 2400 C C . MET A 1 294 ? 14.726 -21.887 23.848 1.00 41.50 294 MET A C 1
ATOM 2402 O O . MET A 1 294 ? 15.317 -22.226 24.864 1.00 41.50 294 MET A O 1
ATOM 2406 N N . ASP A 1 295 ? 13.598 -21.190 23.899 1.00 42.00 295 ASP A N 1
ATOM 2407 C CA . ASP A 1 295 ? 12.821 -20.984 25.100 1.00 42.00 295 ASP A CA 1
ATOM 2408 C C . ASP A 1 295 ? 11.559 -21.791 24.851 1.00 42.00 295 ASP A C 1
ATOM 2410 O O . ASP A 1 295 ? 10.725 -21.422 24.018 1.00 42.00 295 ASP A O 1
ATOM 2414 N N . GLY A 1 296 ? 11.488 -22.953 25.505 1.00 41.50 296 GLY A N 1
ATOM 2415 C CA . GLY A 1 296 ? 10.344 -23.848 25.443 1.00 41.50 296 GLY A CA 1
ATOM 2416 C C . GLY A 1 296 ? 9.041 -23.075 25.582 1.00 41.50 296 GLY A C 1
ATOM 2417 O O . GLY A 1 296 ? 9.009 -22.014 26.205 1.00 41.50 296 GLY A O 1
ATOM 2418 N N . GLU A 1 297 ? 7.982 -23.605 24.973 1.00 40.59 297 GLU A N 1
ATOM 2419 C CA . GLU A 1 297 ? 6.611 -23.136 25.129 1.00 40.59 297 GLU A CA 1
ATOM 2420 C C . GLU A 1 297 ? 6.312 -22.850 26.606 1.00 40.59 297 GLU A C 1
ATOM 2422 O O . GLU A 1 297 ? 5.835 -23.696 27.355 1.00 40.59 297 GLU A O 1
ATOM 2427 N N . ASN A 1 298 ? 6.571 -21.620 27.044 1.00 45.47 298 ASN A N 1
ATOM 2428 C CA . ASN A 1 298 ? 6.009 -21.084 28.258 1.00 45.47 298 ASN A CA 1
ATOM 2429 C C . ASN A 1 298 ? 4.564 -20.773 27.885 1.00 45.47 298 ASN A C 1
ATOM 2431 O O . ASN A 1 298 ? 4.180 -19.629 27.631 1.00 45.47 298 ASN A O 1
ATOM 2435 N N . THR A 1 299 ? 3.751 -21.828 27.857 1.00 51.47 299 THR A N 1
ATOM 2436 C CA . THR A 1 299 ? 2.311 -21.806 28.103 1.00 51.47 299 THR A CA 1
ATOM 2437 C C . THR A 1 299 ? 2.062 -21.284 29.519 1.00 51.47 299 THR A C 1
ATOM 2439 O O . THR A 1 299 ? 1.428 -21.936 30.343 1.00 51.47 299 THR A O 1
ATOM 2442 N N . MET A 1 300 ? 2.579 -20.096 29.846 1.00 59.16 300 MET A N 1
ATOM 2443 C CA . MET A 1 300 ? 2.081 -19.357 30.987 1.00 59.16 300 MET A CA 1
ATOM 2444 C C . MET A 1 300 ? 0.637 -19.023 30.653 1.00 59.16 300 MET A C 1
ATOM 2446 O O . MET A 1 300 ? 0.362 -18.261 29.721 1.00 59.16 300 MET A O 1
ATOM 2450 N N . GLU A 1 301 ? -0.291 -19.637 31.385 1.00 71.56 301 GLU A N 1
ATOM 2451 C CA . GLU A 1 301 ? -1.691 -19.268 31.298 1.00 71.56 301 GLU A CA 1
ATOM 2452 C C . GLU A 1 301 ? -1.820 -17.746 31.381 1.00 71.56 301 GLU A C 1
ATOM 2454 O O . GLU A 1 301 ? -1.287 -17.103 32.290 1.00 71.56 301 GLU A O 1
ATOM 2459 N N . SER A 1 302 ? -2.561 -17.162 30.438 1.00 78.69 302 SER A N 1
ATOM 2460 C CA . SER A 1 302 ? -2.853 -15.733 30.471 1.00 78.69 302 SER A CA 1
ATOM 2461 C C . SER A 1 302 ? -3.466 -15.365 31.827 1.00 78.69 302 SER A C 1
ATOM 2463 O O . SER A 1 302 ? -4.523 -15.886 32.197 1.00 78.69 302 SER A O 1
ATOM 2465 N N . ARG A 1 303 ? -2.812 -14.439 32.546 1.00 89.94 303 ARG A N 1
ATOM 2466 C CA . ARG A 1 303 ? -3.292 -13.814 33.797 1.00 89.94 303 ARG A CA 1
ATOM 2467 C C . ARG A 1 303 ? -4.682 -13.190 33.637 1.00 89.94 303 ARG A C 1
ATOM 2469 O O . ARG A 1 303 ? -5.436 -13.095 34.602 1.00 89.94 303 ARG A O 1
ATOM 2476 N N . TRP A 1 304 ? -4.999 -12.764 32.419 1.00 91.56 304 TRP A N 1
ATOM 2477 C CA . TRP A 1 304 ? -6.214 -12.043 32.068 1.00 91.56 304 TRP A CA 1
ATOM 2478 C C . TRP A 1 304 ? -7.190 -12.935 31.305 1.00 91.56 304 TRP A C 1
ATOM 2480 O O . TRP A 1 304 ? -6.799 -13.611 30.348 1.00 91.56 304 TRP A O 1
ATOM 2490 N N . THR A 1 305 ? -8.466 -12.860 31.674 1.00 93.00 305 THR A N 1
ATOM 2491 C CA . THR A 1 305 ? -9.582 -13.495 30.963 1.00 93.00 305 THR A CA 1
ATOM 2492 C C . THR A 1 305 ? -10.408 -12.421 30.260 1.00 93.00 305 THR A C 1
ATOM 2494 O O . THR A 1 305 ? -10.753 -11.400 30.859 1.00 93.00 305 THR A O 1
ATOM 2497 N N . PHE A 1 306 ? -10.716 -12.626 28.977 1.00 93.12 306 PHE A N 1
ATOM 2498 C CA . PHE A 1 306 ? -11.656 -11.767 28.254 1.00 93.12 306 PHE A CA 1
ATOM 2499 C C . PHE A 1 306 ? -13.060 -11.963 28.821 1.00 93.12 306 PHE A C 1
ATOM 2501 O O . PHE A 1 306 ? -13.545 -13.088 28.897 1.00 93.12 306 PHE A O 1
ATOM 2508 N N . MET A 1 307 ? -13.718 -10.863 29.174 1.00 94.25 307 MET A N 1
ATOM 2509 C CA . MET A 1 307 ? -15.080 -10.906 29.697 1.00 94.25 307 MET A CA 1
ATOM 2510 C C . MET A 1 307 ? -16.092 -10.565 28.607 1.00 94.25 307 MET A C 1
ATOM 2512 O O . MET A 1 307 ? -16.985 -11.348 28.304 1.00 94.25 307 MET A O 1
ATOM 2516 N N . ARG A 1 308 ? -15.981 -9.356 28.049 1.00 94.12 308 ARG A N 1
ATOM 2517 C CA . ARG A 1 308 ? -16.905 -8.815 27.044 1.00 94.12 308 ARG A CA 1
ATOM 2518 C C . ARG A 1 308 ? -16.353 -7.541 26.416 1.00 94.12 308 ARG A C 1
ATOM 2520 O O . ARG A 1 308 ? -15.414 -6.935 26.934 1.00 94.12 308 ARG A O 1
ATOM 2527 N N . THR A 1 309 ? -17.013 -7.086 25.359 1.00 93.88 309 THR A N 1
ATOM 2528 C CA . THR A 1 309 ? -16.857 -5.736 24.809 1.00 93.88 309 THR A CA 1
ATOM 2529 C C . THR A 1 309 ? -18.030 -4.867 25.259 1.00 93.88 309 THR A C 1
ATOM 2531 O O . THR A 1 309 ? -19.169 -5.328 25.270 1.00 93.88 309 THR A O 1
ATOM 2534 N N . ILE A 1 310 ? -17.758 -3.624 25.652 1.00 92.81 310 ILE A N 1
ATOM 2535 C CA . ILE A 1 310 ? -18.766 -2.633 26.046 1.00 92.81 310 ILE A CA 1
ATOM 2536 C C . ILE A 1 310 ? -18.589 -1.334 25.241 1.00 92.81 310 ILE A C 1
ATOM 2538 O O . ILE A 1 310 ? -17.459 -1.013 24.867 1.00 92.81 310 ILE A O 1
ATOM 2542 N N . PRO A 1 311 ? -19.660 -0.566 24.985 1.00 91.00 311 PRO A N 1
ATOM 2543 C CA . PRO A 1 311 ? -19.548 0.779 24.413 1.00 91.00 311 PRO A CA 1
ATOM 2544 C C . PRO A 1 311 ? -18.789 1.751 25.332 1.00 91.00 311 PRO A C 1
ATOM 2546 O O . PRO A 1 311 ? -18.846 1.607 26.559 1.00 91.00 311 PRO A O 1
ATOM 2549 N N . SER A 1 312 ? -18.139 2.774 24.763 1.00 87.69 312 SER A N 1
ATOM 2550 C CA . SER A 1 312 ? -17.358 3.759 25.534 1.00 87.69 312 SER A CA 1
ATOM 2551 C C . SER A 1 312 ? -18.195 4.483 26.594 1.00 87.69 312 SER A C 1
ATOM 2553 O O . SER A 1 312 ? -17.790 4.554 27.751 1.00 87.69 312 SER A O 1
ATOM 2555 N N . PHE A 1 313 ? -19.430 4.884 26.273 1.00 88.69 313 PHE A N 1
ATOM 2556 C CA . PHE A 1 313 ? -20.305 5.562 27.241 1.00 88.69 313 PHE A CA 1
ATOM 2557 C C . PHE A 1 313 ? -20.617 4.704 28.486 1.00 88.69 313 PHE A C 1
ATOM 2559 O O . PHE A 1 313 ? -20.895 5.227 29.567 1.00 88.69 313 PHE A O 1
ATOM 2566 N N . VAL A 1 314 ? -20.591 3.367 28.365 1.00 91.81 314 VAL A N 1
ATOM 2567 C CA . VAL A 1 314 ? -20.754 2.456 29.511 1.00 91.81 314 VAL A CA 1
ATOM 2568 C C . VAL A 1 314 ? -19.488 2.459 30.361 1.00 91.81 314 VAL A C 1
ATOM 2570 O O . VAL A 1 314 ? -19.575 2.517 31.587 1.00 91.81 314 VAL A O 1
ATOM 2573 N N . TYR A 1 315 ? -18.319 2.425 29.720 1.00 91.44 315 TYR A N 1
ATOM 2574 C CA . TYR A 1 315 ? -17.031 2.547 30.397 1.00 91.44 315 TYR A CA 1
ATOM 2575 C C . TYR A 1 315 ? -16.914 3.879 31.154 1.00 91.44 315 TYR A C 1
ATOM 2577 O O . TYR A 1 315 ? -16.595 3.871 32.341 1.00 91.44 315 TYR A O 1
ATOM 2585 N N . GLU A 1 316 ? -17.272 4.999 30.528 1.00 90.50 316 GLU A N 1
ATOM 2586 C CA . GLU A 1 316 ? -17.278 6.327 31.155 1.00 90.50 316 GLU A CA 1
ATOM 2587 C C . GLU A 1 316 ? -18.157 6.362 32.410 1.00 90.50 316 GLU A C 1
ATOM 2589 O O . GLU A 1 316 ? -17.723 6.827 33.466 1.00 90.50 316 GLU A O 1
ATOM 2594 N N . LYS A 1 317 ? -19.368 5.787 32.348 1.00 92.69 317 LYS A N 1
ATOM 2595 C CA . LYS A 1 317 ? -20.252 5.660 33.520 1.00 92.69 317 LYS A CA 1
ATOM 2596 C C . LYS A 1 317 ? -19.613 4.850 34.650 1.00 92.69 317 LYS A C 1
ATOM 2598 O O . LYS A 1 317 ? -19.737 5.241 35.811 1.00 92.69 317 LYS A O 1
ATOM 2603 N N . ILE A 1 318 ? -18.917 3.755 34.332 1.00 91.50 318 ILE A N 1
ATOM 2604 C CA . ILE A 1 318 ? -18.204 2.930 35.322 1.00 91.50 318 ILE A CA 1
ATOM 2605 C C . ILE A 1 318 ? -17.066 3.727 35.972 1.00 91.50 318 ILE A C 1
ATOM 2607 O O . ILE A 1 318 ? -16.952 3.738 37.199 1.00 91.50 318 ILE A O 1
ATOM 2611 N N . VAL A 1 319 ? -16.248 4.421 35.175 1.00 90.19 319 VAL A N 1
ATOM 2612 C CA . VAL A 1 319 ? -15.135 5.247 35.670 1.00 90.19 319 VAL A CA 1
ATOM 2613 C C . VAL A 1 319 ? -15.649 6.365 36.571 1.00 90.19 319 VAL A C 1
ATOM 2615 O O . VAL A 1 319 ? -15.163 6.516 37.691 1.00 90.19 319 VAL A O 1
ATOM 2618 N N . MET A 1 320 ? -16.679 7.098 36.140 1.00 90.25 320 MET A N 1
ATOM 2619 C CA . MET A 1 320 ? -17.294 8.153 36.949 1.00 90.25 320 MET A CA 1
ATOM 2620 C C . MET A 1 320 ? -17.859 7.616 38.266 1.00 90.25 320 MET A C 1
ATOM 2622 O O . MET A 1 320 ? -17.708 8.253 39.308 1.00 90.25 320 MET A O 1
ATOM 2626 N N . TRP A 1 321 ? -18.516 6.454 38.243 1.00 91.81 321 TRP A N 1
ATOM 2627 C CA . TRP A 1 321 ? -19.049 5.832 39.453 1.00 91.81 321 TRP A CA 1
ATOM 2628 C C . TRP A 1 321 ? -17.932 5.429 40.427 1.00 91.81 321 TRP A C 1
ATOM 2630 O O . TRP A 1 321 ? -18.020 5.742 41.617 1.00 91.81 321 TRP A O 1
ATOM 2640 N N . ASN A 1 322 ? -16.854 4.818 39.926 1.00 89.19 322 ASN A N 1
ATOM 2641 C CA . ASN A 1 322 ? -15.684 4.452 40.729 1.00 89.19 322 ASN A CA 1
ATOM 2642 C C . ASN A 1 322 ? -15.005 5.686 41.337 1.00 89.19 322 ASN A C 1
ATOM 2644 O O . ASN A 1 322 ? -14.734 5.704 42.538 1.00 89.19 322 ASN A O 1
ATOM 2648 N N . ALA A 1 323 ? -14.803 6.741 40.543 1.00 88.12 323 ALA A N 1
ATOM 2649 C CA . ALA A 1 323 ? -14.239 8.004 41.013 1.00 88.12 323 ALA A CA 1
ATOM 2650 C C . ALA A 1 323 ? -15.109 8.629 42.115 1.00 88.12 323 ALA A C 1
ATOM 2652 O O . ALA A 1 323 ? -14.607 8.995 43.176 1.00 88.12 323 ALA A O 1
ATOM 2653 N N . ARG A 1 324 ? -16.438 8.667 41.927 1.00 89.88 324 ARG A N 1
ATOM 2654 C CA . ARG A 1 324 ? -17.377 9.138 42.960 1.00 89.88 324 ARG A CA 1
ATOM 2655 C C . ARG A 1 324 ? -17.271 8.322 44.243 1.00 89.88 324 ARG A C 1
ATOM 2657 O O . ARG A 1 324 ? -17.311 8.911 45.316 1.00 89.88 324 ARG A O 1
ATOM 2664 N N . LYS A 1 325 ? -17.140 6.993 44.152 1.00 88.69 325 LYS A N 1
ATOM 2665 C CA . LYS A 1 325 ? -16.986 6.107 45.316 1.00 88.69 325 LYS A CA 1
ATOM 2666 C C . LYS A 1 325 ? -15.685 6.392 46.075 1.00 88.69 325 LYS A C 1
ATOM 2668 O O . LYS A 1 325 ? -15.735 6.491 47.296 1.00 88.69 325 LYS A O 1
ATOM 2673 N N . MET A 1 326 ? -14.567 6.576 45.369 1.00 86.50 326 MET A N 1
ATOM 2674 C CA . MET A 1 326 ? -13.270 6.913 45.978 1.00 86.50 326 MET A CA 1
ATOM 2675 C C . MET A 1 326 ? -13.261 8.290 46.649 1.00 86.50 326 MET A C 1
ATOM 2677 O O . MET A 1 326 ? -12.582 8.473 47.651 1.00 86.50 326 MET A O 1
ATOM 2681 N N . LEU A 1 327 ? -14.037 9.247 46.134 1.00 84.94 327 LEU A N 1
ATOM 2682 C CA . LEU A 1 327 ? -14.116 10.604 46.682 1.00 84.94 327 LEU A CA 1
ATOM 2683 C C . LEU A 1 327 ? -15.095 10.749 47.863 1.00 84.94 327 LEU A C 1
ATOM 2685 O O . LEU A 1 327 ? -15.107 11.797 48.505 1.00 84.94 327 LEU A O 1
ATOM 2689 N N . ARG A 1 328 ? -15.911 9.728 48.180 1.00 82.50 328 ARG A N 1
ATOM 2690 C CA . ARG A 1 328 ? -16.877 9.782 49.301 1.00 82.50 328 ARG A CA 1
ATOM 2691 C C . ARG A 1 328 ? -16.237 10.126 50.656 1.00 82.50 328 ARG A C 1
ATOM 2693 O O . ARG A 1 328 ? -16.789 11.004 51.311 1.00 82.50 328 ARG A O 1
ATOM 2700 N N . PRO A 1 329 ? -15.098 9.531 51.065 1.00 80.00 329 PRO A N 1
ATOM 2701 C CA . PRO A 1 329 ? -14.474 9.830 52.359 1.00 80.00 329 PRO A CA 1
ATOM 2702 C C . PRO A 1 329 ? -13.959 11.272 52.487 1.00 80.00 329 PRO A C 1
ATOM 2704 O O . PRO A 1 329 ? -13.807 11.775 53.593 1.00 80.00 329 PRO A O 1
ATOM 2707 N N . PHE A 1 330 ? -13.702 11.947 51.364 1.00 74.19 330 PHE A N 1
ATOM 2708 C CA . PHE A 1 330 ? -13.168 13.312 51.333 1.00 74.19 330 PHE A CA 1
ATOM 2709 C C . PHE A 1 330 ? -14.259 14.390 51.289 1.00 74.19 330 PHE A C 1
ATOM 2711 O O . PHE A 1 330 ? -13.967 15.561 51.500 1.00 74.19 330 PHE A O 1
ATOM 2718 N N . ARG A 1 331 ? -15.519 14.015 51.024 1.00 64.44 331 ARG A N 1
ATOM 2719 C CA . ARG A 1 331 ? -16.666 14.943 51.006 1.00 64.44 331 ARG A CA 1
ATOM 2720 C C . ARG A 1 331 ? -17.336 15.123 52.369 1.00 64.44 331 ARG A C 1
ATOM 2722 O O . ARG A 1 331 ? -18.192 15.985 52.502 1.00 64.44 331 ARG A O 1
ATOM 2729 N N . SER A 1 332 ? -16.973 14.315 53.362 1.00 58.47 332 SER A N 1
ATOM 2730 C CA . SER A 1 332 ? -17.613 14.276 54.682 1.00 58.47 332 SER A CA 1
ATOM 2731 C C . SER A 1 332 ? -16.799 14.943 55.797 1.00 58.47 332 SER A C 1
ATOM 2733 O O . SER A 1 332 ? -16.942 14.558 56.952 1.00 58.47 332 SER A O 1
ATOM 2735 N N . ARG A 1 333 ? -15.956 15.939 55.493 1.00 50.59 333 ARG A N 1
ATOM 2736 C CA . ARG A 1 333 ? -15.495 16.893 56.515 1.00 50.59 333 ARG A CA 1
ATOM 2737 C C . ARG A 1 333 ? -16.355 18.153 56.413 1.00 50.59 333 ARG A C 1
ATOM 2739 O O . ARG A 1 333 ? -16.136 18.925 55.483 1.00 50.59 333 ARG A O 1
ATOM 2746 N N . PRO A 1 334 ? -17.327 18.368 57.314 1.00 53.12 334 PRO A N 1
ATOM 2747 C CA . PRO A 1 334 ? -17.792 19.719 57.571 1.00 53.12 334 PRO A CA 1
ATOM 2748 C C . PRO A 1 334 ? -16.579 20.520 58.046 1.00 53.12 334 PRO A C 1
ATOM 2750 O O . PRO A 1 334 ? -15.832 20.047 58.907 1.00 53.12 334 PRO A O 1
ATOM 2753 N N . GLU A 1 335 ? -16.373 21.703 57.476 1.00 51.72 335 GLU A N 1
ATOM 2754 C CA . GLU A 1 335 ? -15.639 22.754 58.171 1.00 51.72 335 GLU A CA 1
ATOM 2755 C C . GLU A 1 335 ? -16.307 22.893 59.540 1.00 51.72 335 GLU A C 1
ATOM 2757 O O . GLU A 1 335 ? -17.490 23.223 59.640 1.00 51.72 335 GLU A O 1
ATOM 2762 N N . THR A 1 336 ? -15.588 22.526 60.597 1.00 50.97 336 THR A N 1
ATOM 2763 C CA . THR A 1 336 ? -15.957 22.923 61.947 1.00 50.97 336 THR A CA 1
ATOM 2764 C C . THR A 1 336 ? -15.937 24.439 61.938 1.00 50.97 336 THR A C 1
ATOM 2766 O O . THR A 1 336 ? -14.867 25.039 61.915 1.00 50.97 336 THR A O 1
ATOM 2769 N N . SER A 1 337 ? -17.123 25.037 61.854 1.00 48.34 337 SER A N 1
ATOM 2770 C CA . SER A 1 337 ? -17.333 26.461 62.038 1.00 48.34 337 SER A CA 1
ATOM 2771 C C . SER A 1 337 ? -16.723 26.845 63.378 1.00 48.34 337 SER A C 1
ATOM 2773 O O . SER A 1 337 ? -17.205 26.395 64.423 1.00 48.34 337 SER A O 1
ATOM 2775 N N . ASP A 1 338 ? -15.663 27.643 63.331 1.00 46.22 338 ASP A N 1
ATOM 2776 C CA . ASP A 1 338 ? -15.160 28.358 64.489 1.00 46.22 338 ASP A CA 1
ATOM 2777 C C . ASP A 1 338 ? -16.333 29.102 65.133 1.00 46.22 338 ASP A C 1
ATOM 2779 O O . ASP A 1 338 ? -17.032 29.902 64.505 1.00 46.22 338 ASP A O 1
ATOM 2783 N N . ALA A 1 339 ? -16.602 28.751 66.386 1.00 45.78 339 ALA A N 1
ATOM 2784 C CA . ALA A 1 339 ? -17.597 29.408 67.202 1.00 45.78 339 ALA A CA 1
ATOM 2785 C C . ALA A 1 339 ? -17.170 30.866 67.418 1.00 45.78 339 ALA A C 1
ATOM 2787 O O . ALA A 1 339 ? -16.111 31.134 67.985 1.00 45.78 339 ALA A O 1
ATOM 2788 N N . ASN A 1 340 ? -18.017 31.801 66.983 1.00 45.69 340 ASN A N 1
ATOM 2789 C CA . ASN A 1 340 ? -17.960 33.203 67.389 1.00 45.69 340 ASN A CA 1
ATOM 2790 C C . ASN A 1 340 ? -17.921 33.299 68.926 1.00 45.69 340 ASN A C 1
ATOM 2792 O O . ASN A 1 340 ? -18.850 32.801 69.569 1.00 45.69 340 ASN A O 1
ATOM 2796 N N . PRO A 1 341 ? -16.932 33.973 69.539 1.00 49.78 341 PRO A N 1
ATOM 2797 C CA . PRO A 1 341 ? -17.058 34.389 70.924 1.00 49.78 341 PRO A CA 1
ATOM 2798 C C . PRO A 1 341 ? -17.991 35.607 70.990 1.00 49.78 341 PRO A C 1
ATOM 2800 O O . PRO A 1 341 ? -17.770 36.618 70.323 1.00 49.78 341 PRO A O 1
ATOM 2803 N N . SER A 1 342 ? -19.060 35.500 71.781 1.00 39.56 342 SER A N 1
ATOM 2804 C CA . SER A 1 342 ? -19.943 36.622 72.115 1.00 39.56 342 SER A CA 1
ATOM 2805 C C . SER A 1 342 ? -19.159 37.773 72.764 1.00 39.56 342 SER A C 1
ATOM 2807 O O . SER A 1 342 ? -18.272 37.507 73.579 1.00 39.56 342 SER A O 1
ATOM 2809 N N . PRO A 1 343 ? -19.499 39.045 72.486 1.00 46.31 343 PRO A N 1
ATOM 2810 C CA . PRO A 1 343 ? -18.932 40.172 73.210 1.00 46.31 343 PRO A CA 1
ATOM 2811 C C . PRO A 1 343 ? -19.614 40.284 74.580 1.00 46.31 343 PRO A C 1
ATOM 2813 O O . PRO A 1 343 ? -20.838 40.390 74.666 1.00 46.31 343 PRO A O 1
ATOM 2816 N N . ALA A 1 344 ? -18.822 40.240 75.650 1.00 47.41 344 ALA A N 1
ATOM 2817 C CA . ALA A 1 344 ? -19.274 40.646 76.974 1.00 47.41 344 ALA A CA 1
ATOM 2818 C C . ALA A 1 344 ? -19.280 42.181 77.048 1.00 47.41 344 ALA A C 1
ATOM 2820 O O . ALA A 1 344 ? -18.279 42.817 76.709 1.00 47.41 344 ALA A O 1
ATOM 2821 N N . PHE A 1 345 ? -20.428 42.730 77.448 1.00 45.69 345 PHE A N 1
ATOM 2822 C CA . PHE A 1 345 ? -20.577 44.085 77.980 1.00 45.69 345 PHE A CA 1
ATOM 2823 C C . PHE A 1 345 ? -20.099 44.144 79.429 1.00 45.69 345 PHE A C 1
ATOM 2825 O O . PHE A 1 345 ? -20.279 43.123 80.136 1.00 45.69 345 PHE A O 1
#